Protein AF-A0A7V3BLA4-F1 (afdb_monomer_lite)

pLDDT: mean 88.4, std 12.6, range [33.03, 97.44]

Sequence (186 aa):
MGQILVASPGNLQEFQQNVRAIPEGHVEFYMHEDSLDLFIPEEQAALLTRYGLEFRVIRTIDGDRVKVFYDHIPTAVADLAHREAAIRSAVLARDGIAAFCLGYNCENEVEDDLAVNGYRYLPFVHLAPQGVRTYLFKVIFTRDEAAEVMGAHFAPALVDEWVRQLPVADLTGIFGVDDSIDNTDI

Radius of gyration: 17.61 Å; chains: 1; bounding box: 62×31×44 Å

Secondary structure (DSSP, 8-state):
--EEEEEEES-HHHHHHHHHT--SS----EE-TTT--EEEEHHHHHHHHHTT--EEEEEEEEGGGSEEE-TTSTTHHHHHGGGHHHHHHHHHTTT-SEEEEEEES-GGGGHHHHHHHGGGEEEEEEEETTEEEEEEEEEE-SHHHHHHHHHTTS-HHHHHHHHHT-S-SSTHHHH-----------

Foldseek 3Di:
DWKWFWKAAPDPVVLVVLVVVPPDDDQAWDAQPPPRTITHIPVNVVVCVVSVGDIGGPDIWDLLLEEEADVVPVCCCVQCVVCSSSVSRLLVSLQFRYKYWPFWPCCVVCVVVCVVPVSQKDWDWGQDPVGITTTIIGGHFFLVVQLVVCVVPDDNVVSVVVSVSNPDGGSCSTVPPPPDDPPDDD

Structure (mmCIF, N/CA/C/O backbone):
data_AF-A0A7V3BLA4-F1
#
_entry.id   AF-A0A7V3BLA4-F1
#
loop_
_atom_site.group_PDB
_atom_site.id
_atom_site.type_symbol
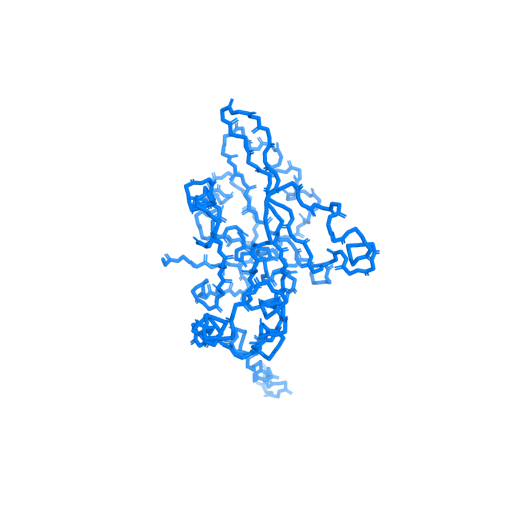_atom_site.label_atom_id
_atom_site.label_alt_id
_atom_site.label_comp_id
_atom_site.label_asym_id
_atom_site.label_entity_id
_atom_site.label_seq_id
_atom_site.pdbx_PDB_ins_code
_atom_site.Cartn_x
_atom_site.Cartn_y
_atom_site.Cartn_z
_atom_site.occupancy
_atom_site.B_iso_or_equiv
_atom_site.auth_seq_id
_atom_site.auth_comp_id
_atom_site.auth_asym_id
_atom_site.auth_atom_id
_atom_site.pdbx_PDB_model_num
ATOM 1 N N . MET A 1 1 ? 0.343 -14.671 5.256 1.00 53.69 1 MET A N 1
ATOM 2 C CA . MET A 1 1 ? -1.128 -14.729 5.170 1.00 53.69 1 MET A CA 1
ATOM 3 C C . MET A 1 1 ? -1.676 -13.800 6.229 1.00 53.69 1 MET A C 1
ATOM 5 O O . MET A 1 1 ? -1.469 -14.078 7.402 1.00 53.69 1 MET A O 1
ATOM 9 N N . GLY A 1 2 ? -2.273 -12.681 5.825 1.00 82.81 2 GLY A N 1
ATOM 10 C CA . GLY A 1 2 ? -2.859 -11.705 6.745 1.00 82.81 2 GLY A CA 1
ATOM 11 C C . GLY A 1 2 ? -4.140 -11.131 6.152 1.00 82.81 2 GLY A C 1
ATOM 12 O O . GLY A 1 2 ? -4.175 -10.815 4.960 1.00 82.81 2 GLY A O 1
ATOM 13 N N . GLN A 1 3 ? -5.194 -11.045 6.961 1.00 94.50 3 GLN A N 1
ATOM 14 C CA . GLN A 1 3 ? -6.457 -10.433 6.555 1.00 94.50 3 GLN A CA 1
ATOM 15 C C . GLN A 1 3 ? -6.368 -8.903 6.627 1.00 94.50 3 GLN A C 1
ATOM 17 O O . GLN A 1 3 ? -5.634 -8.345 7.447 1.00 94.50 3 GLN A O 1
ATOM 22 N N . ILE A 1 4 ? -7.141 -8.226 5.777 1.00 96.50 4 ILE A N 1
ATOM 23 C CA . ILE A 1 4 ? -7.349 -6.776 5.829 1.00 96.50 4 ILE A CA 1
ATOM 24 C C . ILE A 1 4 ? -8.834 -6.531 6.075 1.00 96.50 4 ILE A C 1
ATOM 26 O O . ILE A 1 4 ? -9.688 -6.992 5.318 1.00 96.50 4 ILE A O 1
ATOM 30 N N . LEU A 1 5 ? -9.149 -5.828 7.156 1.00 96.56 5 LEU A N 1
ATOM 31 C CA . LEU A 1 5 ? -10.509 -5.453 7.511 1.00 96.56 5 LEU A CA 1
ATOM 32 C C . LEU A 1 5 ? -10.861 -4.131 6.839 1.00 96.56 5 LEU A C 1
ATOM 34 O O . LEU A 1 5 ? -10.113 -3.164 6.957 1.00 96.56 5 LEU A O 1
ATOM 38 N N . VAL A 1 6 ? -12.020 -4.087 6.189 1.00 96.12 6 VAL A N 1
ATOM 39 C CA . VAL A 1 6 ? -12.676 -2.844 5.781 1.00 96.12 6 VAL A CA 1
ATOM 40 C C . VAL A 1 6 ? -13.626 -2.460 6.902 1.00 96.12 6 VAL A C 1
ATOM 42 O O . VAL A 1 6 ? -14.529 -3.232 7.239 1.00 96.12 6 VAL A O 1
ATOM 45 N N . ALA A 1 7 ? -13.415 -1.303 7.511 1.00 95.62 7 ALA A N 1
ATOM 46 C CA . ALA A 1 7 ? -14.150 -0.874 8.686 1.00 95.62 7 ALA A CA 1
ATOM 47 C C . ALA A 1 7 ? -14.553 0.595 8.609 1.00 95.62 7 ALA A C 1
ATOM 49 O O . ALA A 1 7 ? -13.821 1.421 8.086 1.00 95.62 7 ALA A O 1
ATOM 50 N N . SER A 1 8 ? -15.687 0.939 9.208 1.00 94.38 8 SER A N 1
ATOM 51 C CA . SER A 1 8 ? -16.144 2.324 9.315 1.00 94.38 8 SER A CA 1
ATOM 52 C C . SER A 1 8 ? -16.180 2.749 10.787 1.00 94.38 8 SER A C 1
ATOM 54 O O . SER A 1 8 ? -16.784 2.043 11.609 1.00 94.38 8 SER A O 1
ATOM 56 N N . PRO A 1 9 ? -15.515 3.857 11.165 1.00 92.38 9 PRO A N 1
ATOM 57 C CA . PRO A 1 9 ? -15.592 4.394 12.516 1.00 92.38 9 PRO A CA 1
ATOM 58 C C . PRO A 1 9 ? -16.929 5.116 12.720 1.00 92.38 9 PRO A C 1
ATOM 60 O O . PRO A 1 9 ? -17.426 5.788 11.819 1.00 92.38 9 PRO A O 1
ATOM 63 N N . GLY A 1 10 ? -17.496 5.040 13.928 1.00 86.38 10 GLY A N 1
ATOM 64 C CA . GLY A 1 10 ? -18.720 5.788 14.253 1.00 86.38 10 GLY A CA 1
ATOM 65 C C . GLY A 1 10 ? -18.521 7.309 14.195 1.00 86.38 10 GLY A C 1
ATOM 66 O O . GLY A 1 10 ? -19.400 8.038 13.741 1.00 86.38 10 GLY A O 1
ATOM 67 N N . ASN A 1 11 ? -17.342 7.782 14.614 1.00 90.38 11 ASN A N 1
ATOM 68 C CA . ASN A 1 11 ? -16.903 9.172 14.500 1.00 90.38 11 ASN A CA 1
ATOM 69 C C . ASN A 1 11 ? -15.423 9.219 14.093 1.00 90.38 11 ASN A C 1
ATOM 71 O O . ASN A 1 11 ? -14.542 8.866 14.877 1.00 90.38 11 ASN A O 1
ATOM 75 N N . LEU A 1 12 ? -15.143 9.679 12.871 1.00 89.06 12 LEU A N 1
ATOM 76 C CA . LEU A 1 12 ? -13.786 9.706 12.319 1.00 89.06 12 LEU A CA 1
ATOM 77 C C . LEU A 1 12 ? -12.839 10.636 13.093 1.00 89.06 12 LEU A C 1
ATOM 79 O O . LEU A 1 12 ? -11.678 10.290 13.307 1.00 89.06 12 LEU A O 1
ATOM 83 N N . GLN A 1 13 ? -13.314 11.809 13.520 1.00 90.12 13 GLN A N 1
ATOM 84 C CA . GLN A 1 13 ? -12.467 12.789 14.200 1.00 90.12 13 GLN A CA 1
ATOM 85 C C . GLN A 1 13 ? -12.034 12.279 15.577 1.00 90.12 13 GLN A C 1
ATOM 87 O O . GLN A 1 13 ? -10.858 12.372 15.932 1.00 90.12 13 GLN A O 1
ATOM 92 N N . GLU A 1 14 ? -12.975 11.718 16.332 1.00 91.44 14 GLU A N 1
ATOM 93 C CA . GLU A 1 14 ? -12.704 11.102 17.630 1.00 91.44 14 GLU A CA 1
ATOM 94 C C . GLU A 1 14 ? -11.793 9.880 17.480 1.00 91.44 14 GLU A C 1
ATOM 96 O O . GLU A 1 14 ? -10.792 9.761 18.186 1.00 91.44 14 GLU A O 1
ATOM 101 N N . PHE A 1 15 ? -12.066 9.023 16.493 1.00 91.94 15 PHE A N 1
ATOM 102 C CA . PHE A 1 15 ? -11.228 7.868 16.191 1.00 91.94 15 PHE A CA 1
ATOM 103 C C . PHE A 1 15 ? -9.772 8.280 15.925 1.00 91.94 15 PHE A C 1
ATOM 105 O O . PHE A 1 15 ? -8.857 7.755 16.553 1.00 91.94 15 PHE A O 1
ATOM 112 N N . GLN A 1 16 ? -9.539 9.282 15.070 1.00 89.75 16 GLN A N 1
ATOM 113 C CA . GLN A 1 16 ? -8.192 9.789 14.779 1.00 89.75 16 GLN A CA 1
ATOM 114 C C . GLN A 1 16 ? -7.494 10.389 16.008 1.00 89.75 16 GLN A C 1
ATOM 116 O O . GLN A 1 16 ? -6.280 10.233 16.160 1.00 89.75 16 GLN A O 1
ATOM 121 N N . GLN A 1 17 ? -8.230 11.080 16.882 1.00 90.06 17 GLN A N 1
ATOM 122 C CA . GLN A 1 17 ? -7.679 11.600 18.137 1.00 90.06 17 GLN A CA 1
ATOM 123 C C . GLN A 1 17 ? -7.258 10.462 19.070 1.00 90.06 17 GLN A C 1
ATOM 125 O O . GLN A 1 17 ? -6.152 10.497 19.610 1.00 90.06 17 GLN A O 1
ATOM 130 N N . ASN A 1 18 ? -8.091 9.429 19.191 1.00 90.75 18 ASN A N 1
ATOM 131 C CA . ASN A 1 18 ? -7.825 8.271 20.040 1.00 90.75 18 ASN A CA 1
ATOM 132 C C . ASN A 1 18 ? -6.658 7.426 19.513 1.00 90.75 18 ASN A C 1
ATOM 134 O O . ASN A 1 18 ? -5.822 6.999 20.305 1.00 90.75 18 ASN A O 1
ATOM 138 N N . VAL A 1 19 ? -6.522 7.263 18.190 1.00 90.69 19 VAL A N 1
ATOM 139 C CA . VAL A 1 19 ? -5.350 6.603 17.582 1.00 90.69 19 VAL A CA 1
ATOM 140 C C . VAL A 1 19 ? -4.056 7.322 17.964 1.00 90.69 19 VAL A C 1
ATOM 142 O O . VAL A 1 19 ? -3.089 6.682 18.364 1.00 90.69 19 VAL A O 1
ATOM 145 N N . ARG A 1 20 ? -4.032 8.660 17.891 1.00 87.38 20 ARG A N 1
ATOM 146 C CA . ARG A 1 20 ? -2.846 9.470 18.236 1.00 87.38 20 ARG A CA 1
ATOM 147 C C . ARG A 1 20 ? -2.470 9.404 19.718 1.00 87.38 20 ARG A C 1
ATOM 149 O O . ARG A 1 20 ? -1.349 9.765 20.063 1.00 87.38 20 ARG A O 1
ATOM 156 N N . ALA A 1 21 ? -3.395 8.988 20.581 1.00 87.69 21 ALA A N 1
ATOM 157 C CA . ALA A 1 21 ? -3.164 8.843 22.012 1.00 87.69 21 ALA A CA 1
ATOM 158 C C . ALA A 1 21 ? -2.558 7.480 22.395 1.00 87.69 21 ALA A C 1
ATOM 160 O O . ALA A 1 21 ? -2.189 7.296 23.555 1.00 87.69 21 ALA A O 1
ATOM 161 N N . ILE A 1 22 ? -2.444 6.534 21.454 1.00 88.06 22 ILE A N 1
ATOM 162 C CA . ILE A 1 22 ? -1.846 5.219 21.703 1.00 88.06 22 ILE A CA 1
ATOM 163 C C . ILE A 1 22 ? -0.331 5.399 21.942 1.00 88.06 22 ILE A C 1
ATOM 165 O O . ILE A 1 22 ? 0.376 5.864 21.048 1.00 88.06 22 ILE A O 1
ATOM 169 N N . PRO A 1 23 ? 0.187 5.060 23.142 1.00 75.75 23 PRO A N 1
ATOM 170 C CA . PRO A 1 23 ? 1.564 5.368 23.537 1.00 75.75 23 PRO A CA 1
ATOM 171 C C . PRO A 1 23 ? 2.605 4.382 22.988 1.00 75.75 23 PRO A C 1
ATOM 173 O O . PRO A 1 23 ? 3.793 4.698 22.981 1.00 75.75 23 PRO A O 1
ATOM 176 N N . GLU A 1 24 ? 2.183 3.191 22.551 1.00 65.94 24 GLU A N 1
ATOM 177 C CA . GLU A 1 24 ? 3.062 2.120 22.076 1.00 65.94 24 GLU A CA 1
ATOM 178 C C . GLU A 1 24 ? 2.528 1.507 20.777 1.00 65.94 24 GLU A C 1
ATOM 180 O O . GLU A 1 24 ? 1.353 1.157 20.677 1.00 65.94 24 GLU A O 1
ATOM 185 N N . GLY A 1 25 ? 3.426 1.318 19.808 1.00 61.34 25 GLY A N 1
ATOM 186 C CA . GLY A 1 25 ? 3.143 0.637 18.546 1.00 61.34 25 GLY A CA 1
ATOM 187 C C . GLY A 1 25 ? 3.080 1.573 17.339 1.00 61.34 25 GLY A C 1
ATOM 188 O O . GLY A 1 25 ? 2.649 2.721 17.422 1.00 61.34 25 GLY A O 1
ATOM 189 N N . HIS A 1 26 ? 3.523 1.062 16.192 1.00 73.88 26 HIS A N 1
ATOM 190 C CA . HIS A 1 26 ? 3.267 1.684 14.899 1.00 73.88 26 HIS A CA 1
ATOM 191 C C . HIS A 1 26 ? 1.874 1.254 14.443 1.00 73.88 26 HIS A C 1
ATOM 193 O O . HIS A 1 26 ? 1.688 0.119 14.002 1.00 73.88 26 HIS A O 1
ATOM 199 N N . VAL A 1 27 ? 0.898 2.150 14.603 1.00 84.38 27 VAL A N 1
ATOM 200 C CA . VAL A 1 27 ? -0.440 1.960 14.045 1.00 84.38 27 VAL A CA 1
ATOM 201 C C . VAL A 1 27 ? -0.412 2.363 12.578 1.00 84.38 27 VAL A C 1
ATOM 203 O O . VAL A 1 27 ? -0.246 3.540 12.261 1.00 84.38 27 VAL A O 1
ATOM 206 N N . GLU A 1 28 ? -0.580 1.390 11.688 1.00 89.38 28 GLU A N 1
ATOM 207 C CA . GLU A 1 28 ? -0.621 1.622 10.243 1.00 89.38 28 GLU A CA 1
ATOM 208 C C . GLU A 1 28 ? -1.897 1.023 9.644 1.00 89.38 28 GLU A C 1
ATOM 210 O O . GLU A 1 28 ? -2.056 -0.191 9.543 1.00 89.38 28 GLU A O 1
ATOM 215 N N . PHE A 1 29 ? -2.812 1.900 9.242 1.00 92.56 29 PHE A N 1
ATOM 216 C CA . PHE A 1 29 ? -3.991 1.594 8.438 1.00 92.56 29 PHE A CA 1
ATOM 217 C C . PHE A 1 29 ? -4.241 2.770 7.493 1.00 92.56 29 PHE A C 1
ATOM 219 O O . PHE A 1 29 ? -3.719 3.868 7.703 1.00 92.56 29 PHE A O 1
ATOM 226 N N . TYR A 1 30 ? -5.039 2.544 6.457 1.00 94.81 30 TYR A N 1
ATOM 227 C CA . TYR A 1 30 ? -5.274 3.539 5.414 1.00 94.81 30 TYR A CA 1
ATOM 228 C C . TYR A 1 30 ? -6.760 3.780 5.243 1.00 94.81 30 TYR A C 1
ATOM 230 O O . TYR A 1 30 ? -7.565 2.889 5.477 1.00 94.81 30 TYR A O 1
ATOM 238 N N . MET A 1 31 ? -7.124 5.000 4.880 1.00 94.69 31 MET A N 1
ATOM 239 C CA . MET A 1 31 ? -8.511 5.390 4.673 1.00 94.69 31 MET A CA 1
ATOM 240 C C . MET A 1 31 ? -8.734 5.604 3.185 1.00 94.69 31 MET A C 1
ATOM 242 O O . MET A 1 31 ? -7.912 6.254 2.540 1.00 94.69 31 MET A O 1
ATOM 246 N N . HIS A 1 32 ? -9.830 5.068 2.665 1.00 93.81 32 HIS A N 1
ATOM 247 C CA . HIS A 1 32 ? -10.262 5.356 1.308 1.00 93.81 32 HIS A CA 1
ATOM 248 C C . HIS A 1 32 ? -10.756 6.796 1.208 1.00 93.81 32 HIS A C 1
ATOM 250 O O . HIS A 1 32 ? -11.506 7.257 2.070 1.00 93.81 32 HIS A O 1
ATOM 256 N N . GLU A 1 33 ? -10.339 7.511 0.165 1.00 84.44 33 GLU A N 1
ATOM 257 C CA . GLU A 1 33 ? -10.606 8.949 0.040 1.00 84.44 33 GLU A CA 1
ATOM 258 C C . GLU A 1 33 ? -12.107 9.250 -0.101 1.00 84.44 33 GLU A C 1
ATOM 260 O O . GLU A 1 33 ? -12.600 10.168 0.552 1.00 84.44 33 GLU A O 1
ATOM 265 N N . ASP A 1 34 ? -12.844 8.435 -0.866 1.00 85.62 34 ASP A N 1
ATOM 266 C CA . ASP A 1 34 ? -14.277 8.663 -1.107 1.00 85.62 34 ASP A CA 1
ATOM 267 C C . ASP A 1 34 ? -15.203 8.132 -0.002 1.00 85.62 34 ASP A C 1
ATOM 269 O O . ASP A 1 34 ? -16.048 8.869 0.508 1.00 85.62 34 ASP A O 1
ATOM 273 N N . SER A 1 35 ? -15.087 6.851 0.372 1.00 87.88 35 SER A N 1
ATOM 274 C CA . SER A 1 35 ? -16.013 6.236 1.334 1.00 87.88 35 SER A CA 1
ATOM 275 C C . SER A 1 35 ? -15.671 6.526 2.795 1.00 87.88 35 SER A C 1
ATOM 277 O O . SER A 1 35 ? -16.516 6.333 3.669 1.00 87.88 35 SER A O 1
ATOM 279 N N . LEU A 1 36 ? -14.445 6.992 3.068 1.00 88.50 36 LEU A N 1
ATOM 280 C CA . LEU A 1 36 ? -13.869 7.118 4.411 1.00 88.50 36 LEU A CA 1
ATOM 281 C C . LEU A 1 36 ? -13.764 5.782 5.166 1.00 88.50 36 LEU A C 1
ATOM 283 O O . LEU A 1 36 ? -13.554 5.770 6.383 1.00 88.50 36 LEU A O 1
ATOM 287 N N . ASP A 1 37 ? -13.876 4.657 4.455 1.00 94.00 37 ASP A N 1
ATOM 288 C CA . ASP A 1 37 ? -13.653 3.341 5.034 1.00 94.00 37 ASP A CA 1
ATOM 289 C C . ASP A 1 37 ? -12.168 3.130 5.327 1.00 94.00 37 ASP A C 1
ATOM 291 O O . ASP A 1 37 ? -11.277 3.510 4.565 1.00 94.00 37 ASP A O 1
ATOM 295 N N . LEU A 1 38 ? -11.907 2.497 6.459 1.00 96.06 38 LEU A N 1
ATOM 296 C CA . LEU A 1 38 ? -10.589 2.147 6.949 1.00 96.06 38 LEU A CA 1
ATOM 297 C C . LEU A 1 38 ? -10.221 0.745 6.474 1.00 96.06 38 LEU A C 1
ATOM 299 O O . LEU A 1 38 ? -10.948 -0.212 6.718 1.00 96.06 38 LEU A O 1
ATOM 303 N N . PHE A 1 39 ? -9.047 0.625 5.877 1.00 96.88 39 PHE A N 1
ATOM 304 C CA . PHE A 1 39 ? -8.385 -0.614 5.505 1.00 96.88 39 PHE A CA 1
ATOM 305 C C . PHE A 1 39 ? -7.325 -0.914 6.557 1.00 96.88 39 PHE A C 1
ATOM 307 O O . PHE A 1 39 ? -6.270 -0.274 6.602 1.00 96.88 39 PHE A O 1
ATOM 314 N N . ILE A 1 40 ? -7.644 -1.853 7.446 1.00 96.00 40 ILE A N 1
ATOM 315 C CA . ILE A 1 40 ? -6.897 -2.127 8.672 1.00 96.00 40 ILE A CA 1
ATOM 316 C C . ILE A 1 40 ? -6.342 -3.556 8.613 1.00 96.00 40 ILE A C 1
ATOM 318 O O . ILE A 1 40 ? -7.132 -4.503 8.571 1.00 96.00 40 ILE A O 1
ATOM 322 N N . PRO A 1 41 ? -5.013 -3.761 8.654 1.00 95.75 41 PRO A N 1
ATOM 323 C CA . PRO A 1 41 ? -4.446 -5.093 8.848 1.00 95.75 41 PRO A CA 1
ATOM 324 C C . PRO A 1 41 ? -4.993 -5.756 10.119 1.00 95.75 41 PRO A C 1
ATOM 326 O O . PRO A 1 41 ? -5.156 -5.091 11.140 1.00 95.75 41 PRO A O 1
ATOM 329 N N . GLU A 1 42 ? -5.229 -7.067 10.099 1.00 94.00 42 GLU A N 1
ATOM 330 C CA . GLU A 1 42 ? -5.802 -7.811 11.235 1.00 94.00 42 GLU A CA 1
ATOM 331 C C . GLU A 1 42 ? -5.066 -7.565 12.567 1.00 94.00 42 GLU A C 1
ATOM 333 O O . GLU A 1 42 ? -5.691 -7.276 13.590 1.00 94.00 42 GLU A O 1
ATOM 338 N N . GLU A 1 43 ? -3.731 -7.588 12.549 1.00 91.19 43 GLU A N 1
ATOM 339 C CA . GLU A 1 43 ? -2.901 -7.325 13.734 1.00 91.19 43 GLU A CA 1
ATOM 340 C C . GLU A 1 43 ? -3.108 -5.904 14.288 1.00 91.19 43 GLU A C 1
ATOM 342 O O . GLU A 1 43 ? -3.137 -5.690 15.502 1.00 91.19 43 GLU A O 1
ATOM 347 N N . GLN A 1 44 ? -3.316 -4.933 13.396 1.00 93.12 44 GLN A N 1
ATOM 348 C CA . GLN A 1 44 ? -3.568 -3.536 13.745 1.00 93.12 44 GLN A CA 1
ATOM 349 C C . GLN A 1 44 ? -4.986 -3.358 14.292 1.00 93.12 44 GLN A C 1
ATOM 351 O O . GLN A 1 44 ? -5.186 -2.649 15.274 1.00 93.12 44 GLN A O 1
ATOM 356 N N . ALA A 1 45 ? -5.973 -4.062 13.737 1.00 93.00 45 ALA A N 1
ATOM 357 C CA . ALA A 1 45 ? -7.336 -4.058 14.259 1.00 93.00 45 ALA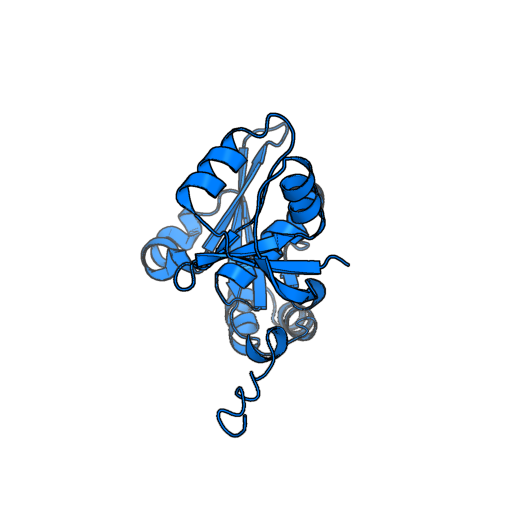 A CA 1
ATOM 358 C C . ALA A 1 45 ? -7.408 -4.619 15.689 1.00 93.00 45 ALA A C 1
ATOM 360 O O . ALA A 1 45 ? -8.098 -4.056 16.547 1.00 93.00 45 ALA A O 1
ATOM 361 N N . ALA A 1 46 ? -6.656 -5.687 15.973 1.00 90.88 46 ALA A N 1
ATOM 362 C CA . ALA A 1 46 ? -6.543 -6.247 17.318 1.00 90.88 46 ALA A CA 1
ATOM 363 C C . ALA A 1 46 ? -5.917 -5.244 18.304 1.00 90.88 46 ALA A C 1
ATOM 365 O O . ALA A 1 46 ? -6.404 -5.096 19.428 1.00 90.88 46 ALA A O 1
ATOM 366 N N . LEU A 1 47 ? -4.879 -4.515 17.874 1.00 91.25 47 LEU A N 1
ATOM 367 C CA . LEU A 1 47 ? -4.264 -3.448 18.663 1.00 91.25 47 LEU A CA 1
ATOM 368 C C . LEU A 1 47 ? -5.269 -2.327 18.968 1.00 91.25 47 LEU A C 1
ATOM 370 O O . LEU A 1 47 ? -5.457 -1.978 20.131 1.00 91.25 47 LEU A O 1
ATOM 374 N N . LEU A 1 48 ? -5.967 -1.813 17.954 1.00 92.25 48 LEU A N 1
ATOM 375 C CA . LEU A 1 48 ? -6.951 -0.734 18.108 1.00 92.25 48 LEU A CA 1
ATOM 376 C C . LEU A 1 48 ? -8.084 -1.129 19.064 1.00 92.25 48 LEU A C 1
ATOM 378 O O . LEU A 1 48 ? -8.428 -0.371 19.969 1.00 92.25 48 LEU A O 1
ATOM 382 N N . THR A 1 49 ? -8.591 -2.355 18.927 1.00 91.81 49 THR A N 1
ATOM 383 C CA . THR A 1 49 ? -9.627 -2.902 19.816 1.00 91.81 49 THR A CA 1
ATOM 384 C C . THR A 1 49 ? -9.127 -3.012 21.258 1.00 91.81 49 THR A C 1
ATOM 386 O O . THR A 1 49 ? -9.845 -2.670 22.195 1.00 91.81 49 THR A O 1
ATOM 389 N N . ARG A 1 50 ? -7.871 -3.436 21.465 1.00 90.94 50 ARG A N 1
ATOM 390 C CA . ARG A 1 50 ? -7.254 -3.520 22.801 1.00 90.94 50 ARG A CA 1
ATOM 391 C C . ARG A 1 50 ? -7.151 -2.154 23.487 1.00 90.94 50 ARG A C 1
ATOM 393 O O . ARG A 1 50 ? -7.243 -2.095 24.711 1.00 90.94 50 ARG A O 1
ATOM 400 N N . TYR A 1 51 ? -6.982 -1.081 22.717 1.00 90.38 51 TYR A N 1
ATOM 401 C CA . TYR A 1 51 ? -6.993 0.298 23.215 1.00 90.38 51 TYR A CA 1
ATOM 402 C C . TYR A 1 51 ? -8.401 0.910 23.303 1.00 90.38 51 TYR A C 1
ATOM 404 O O . TYR A 1 51 ? -8.532 2.085 23.635 1.00 90.38 51 TYR A O 1
ATOM 412 N N . GLY A 1 52 ? -9.454 0.120 23.067 1.00 90.00 52 GLY A N 1
ATOM 413 C CA . GLY A 1 52 ? -10.843 0.546 23.232 1.00 90.00 52 GLY A CA 1
ATOM 414 C C . GLY A 1 52 ? -11.370 1.418 22.095 1.00 90.00 52 GLY A C 1
ATOM 415 O O . GLY A 1 52 ? -12.350 2.129 22.294 1.00 90.00 52 GLY A O 1
ATOM 416 N N . LEU A 1 53 ? -10.733 1.398 20.919 1.00 92.50 53 LEU A N 1
ATOM 417 C CA . LEU A 1 53 ? -11.248 2.119 19.760 1.00 92.50 53 LEU A CA 1
ATOM 418 C C . LEU A 1 53 ? -12.399 1.338 19.125 1.00 92.50 53 LEU A C 1
ATOM 420 O O . LEU A 1 53 ? -12.267 0.154 18.815 1.00 92.50 53 LEU A O 1
ATOM 424 N N . GLU A 1 54 ? -13.509 2.031 18.890 1.00 90.81 54 GLU A N 1
ATOM 425 C CA . GLU A 1 54 ? -14.709 1.458 18.290 1.00 90.81 54 GLU A CA 1
ATOM 426 C C . GLU A 1 54 ? -14.746 1.697 16.776 1.00 90.81 54 GLU A C 1
ATOM 428 O O . GLU A 1 54 ? -14.644 2.826 16.290 1.00 90.81 54 GLU A O 1
ATOM 433 N N . PHE A 1 55 ? -14.932 0.618 16.021 1.00 93.69 55 PHE A N 1
ATOM 434 C CA . PHE A 1 55 ? -15.158 0.640 14.580 1.00 93.69 55 PHE A CA 1
ATOM 435 C C . PHE A 1 55 ? -16.003 -0.567 14.177 1.00 93.69 55 PHE A C 1
ATOM 437 O O . PHE A 1 55 ? -15.917 -1.641 14.775 1.00 93.69 55 PHE A O 1
ATOM 444 N N . ARG A 1 56 ? -16.834 -0.403 13.148 1.00 94.50 56 ARG A N 1
ATOM 445 C CA . ARG A 1 56 ? -17.656 -1.486 12.607 1.00 94.50 56 ARG A CA 1
ATOM 446 C C . ARG A 1 56 ? -16.941 -2.117 11.424 1.00 94.50 56 ARG A C 1
ATOM 448 O O . ARG A 1 56 ? -16.755 -1.448 10.412 1.00 94.50 56 ARG A O 1
ATOM 455 N N . VAL A 1 57 ? -16.611 -3.402 11.518 1.00 95.38 57 VAL A N 1
ATOM 456 C CA . VAL A 1 57 ? -16.112 -4.174 10.371 1.00 95.38 57 VAL A CA 1
ATOM 457 C C . VAL A 1 57 ? -17.255 -4.383 9.377 1.00 95.38 57 VAL A C 1
ATOM 459 O O . VAL A 1 57 ? -18.305 -4.915 9.729 1.00 95.38 57 VAL A O 1
ATOM 462 N N . ILE A 1 58 ? -17.052 -3.927 8.146 1.00 93.94 58 ILE A N 1
ATOM 463 C CA . ILE A 1 58 ? -17.982 -4.055 7.019 1.00 93.94 58 ILE A CA 1
ATOM 464 C C . ILE A 1 58 ? -17.658 -5.318 6.226 1.00 93.94 58 ILE A C 1
ATOM 466 O O . ILE A 1 58 ? -18.555 -6.040 5.794 1.00 93.94 58 ILE A O 1
ATOM 470 N N . ARG A 1 59 ? -16.364 -5.582 6.023 1.00 93.62 59 ARG A N 1
ATOM 471 C CA . ARG A 1 59 ? -15.877 -6.681 5.190 1.00 93.62 59 ARG A CA 1
ATOM 472 C C . ARG A 1 59 ? -14.490 -7.123 5.639 1.00 93.62 59 ARG A C 1
ATOM 474 O O . ARG A 1 59 ? -13.719 -6.329 6.170 1.00 93.62 59 ARG A O 1
ATOM 481 N N . THR A 1 60 ? -14.163 -8.375 5.351 1.00 94.94 60 THR A N 1
ATOM 482 C CA . THR A 1 60 ? -12.814 -8.925 5.488 1.00 94.94 60 THR A CA 1
ATOM 483 C C . THR A 1 60 ? -12.300 -9.319 4.112 1.00 94.94 60 THR A C 1
ATOM 485 O O . THR A 1 60 ? -12.976 -10.040 3.380 1.00 94.94 60 THR A O 1
ATOM 488 N N . ILE A 1 61 ? -11.109 -8.845 3.761 1.00 94.12 61 ILE A N 1
ATOM 489 C CA . ILE A 1 61 ? -10.431 -9.125 2.496 1.00 94.12 61 ILE A CA 1
ATOM 490 C C . ILE A 1 61 ? -9.226 -10.018 2.781 1.00 94.12 61 ILE A C 1
ATOM 492 O O . ILE A 1 61 ? -8.465 -9.786 3.723 1.00 94.12 61 ILE A O 1
ATOM 496 N N . ASP A 1 62 ? -9.040 -11.038 1.947 1.00 93.19 62 ASP A N 1
ATOM 49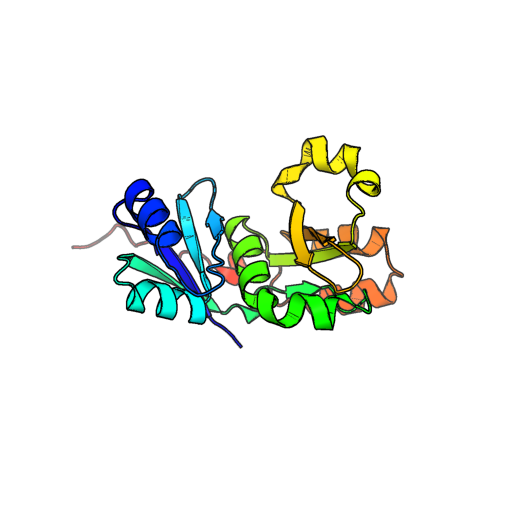7 C CA . ASP A 1 62 ? -7.793 -11.795 1.922 1.00 93.19 62 ASP A CA 1
ATOM 498 C C . ASP A 1 62 ? -6.683 -10.915 1.335 1.00 93.19 62 ASP A C 1
ATOM 500 O O . ASP A 1 62 ? -6.679 -10.614 0.138 1.00 93.19 62 ASP A O 1
ATOM 504 N N . GLY A 1 63 ? -5.740 -10.494 2.181 1.00 90.06 63 GLY A N 1
ATOM 505 C CA . GLY A 1 63 ? -4.643 -9.626 1.777 1.00 90.06 63 GLY A CA 1
ATOM 506 C C . GLY A 1 63 ? -3.731 -10.256 0.725 1.00 90.06 63 GLY A C 1
ATOM 507 O O . GLY A 1 63 ? -3.019 -9.519 0.049 1.00 90.06 63 GLY A O 1
ATOM 508 N N . ASP A 1 64 ? -3.723 -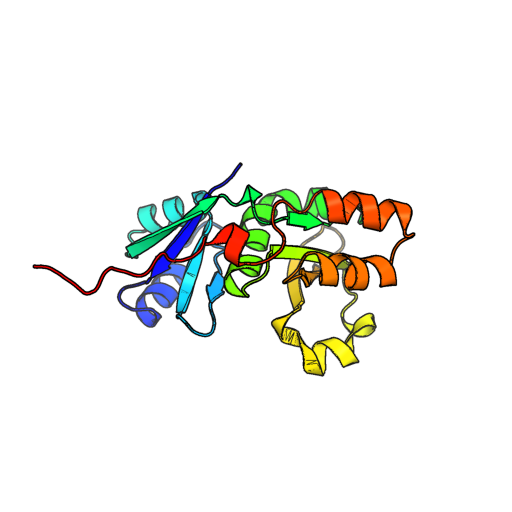11.582 0.546 1.00 91.94 64 ASP A N 1
ATOM 509 C CA . ASP A 1 64 ? -2.927 -12.245 -0.498 1.00 91.94 64 ASP A CA 1
ATOM 510 C C . ASP A 1 64 ? -3.499 -12.032 -1.915 1.00 91.94 64 ASP A C 1
ATOM 512 O O . ASP A 1 64 ? -2.816 -12.324 -2.902 1.00 91.94 64 ASP A O 1
ATOM 516 N N . ARG A 1 65 ? -4.703 -11.443 -2.031 1.00 92.75 65 ARG A N 1
ATOM 517 C CA . ARG A 1 65 ? -5.254 -10.921 -3.295 1.00 92.75 65 ARG A CA 1
ATOM 518 C C . ARG A 1 65 ? -4.582 -9.631 -3.773 1.00 92.75 65 ARG A C 1
ATOM 520 O O . ARG A 1 65 ? -4.813 -9.227 -4.908 1.00 92.75 65 ARG A O 1
ATOM 527 N N . VAL A 1 66 ? -3.744 -9.012 -2.943 1.00 95.62 66 VAL A N 1
ATOM 528 C CA . VAL A 1 66 ? -2.967 -7.818 -3.290 1.00 95.62 66 VAL A CA 1
ATOM 529 C C . VAL A 1 66 ? -1.491 -8.178 -3.321 1.00 95.62 66 VAL A C 1
ATOM 531 O O . VAL A 1 66 ? -0.958 -8.725 -2.353 1.00 95.62 66 VAL A O 1
ATOM 534 N N . LYS A 1 67 ? -0.809 -7.870 -4.426 1.00 95.75 67 LYS A N 1
ATOM 535 C CA . LYS A 1 67 ? 0.632 -8.139 -4.559 1.00 95.75 67 LYS A CA 1
ATOM 536 C C . LYS A 1 67 ? 1.472 -6.900 -4.323 1.00 95.75 67 LYS A C 1
ATOM 538 O O . LYS A 1 67 ? 1.125 -5.808 -4.751 1.00 95.75 67 LYS A O 1
ATOM 543 N N . VAL A 1 68 ? 2.613 -7.085 -3.671 1.00 96.44 68 VAL A N 1
ATOM 544 C CA . VAL A 1 68 ? 3.608 -6.031 -3.490 1.00 96.44 68 VAL A CA 1
ATOM 545 C C . VAL A 1 68 ? 4.919 -6.524 -4.081 1.00 96.44 68 VAL A C 1
ATOM 547 O O . VAL A 1 68 ? 5.430 -7.563 -3.681 1.00 96.44 68 VAL A O 1
ATOM 550 N N . PHE A 1 69 ? 5.451 -5.789 -5.050 1.00 95.62 69 PHE A N 1
ATOM 551 C CA . PHE A 1 69 ? 6.693 -6.116 -5.736 1.00 95.62 69 PHE A CA 1
ATOM 552 C C . PHE A 1 69 ? 7.791 -5.163 -5.276 1.00 95.62 69 PHE A C 1
ATOM 554 O O . PHE A 1 69 ? 7.858 -4.021 -5.727 1.00 95.62 69 PHE A O 1
ATOM 561 N N . TYR A 1 70 ? 8.670 -5.628 -4.393 1.00 95.12 70 TYR A N 1
ATOM 562 C CA . TYR A 1 70 ? 9.869 -4.885 -3.982 1.00 95.12 70 TYR A CA 1
ATOM 563 C C . TYR A 1 70 ? 11.141 -5.739 -3.961 1.00 95.12 70 TYR A C 1
ATOM 565 O O . TYR A 1 70 ? 12.222 -5.197 -3.758 1.00 95.12 70 TYR A O 1
ATOM 573 N N . ASP A 1 71 ? 11.044 -7.053 -4.196 1.00 91.00 71 ASP A N 1
ATOM 574 C CA . ASP A 1 71 ? 12.170 -7.996 -4.069 1.00 91.00 71 ASP A CA 1
ATOM 575 C C . ASP A 1 71 ? 13.326 -7.711 -5.039 1.00 91.00 71 ASP A C 1
ATOM 577 O O . ASP A 1 71 ? 14.464 -8.114 -4.805 1.00 91.00 71 ASP A O 1
ATOM 581 N N . HIS A 1 72 ? 13.053 -6.979 -6.121 1.00 89.62 72 HIS A N 1
ATOM 582 C CA . HIS A 1 72 ? 14.075 -6.522 -7.060 1.00 89.62 72 HIS A CA 1
ATOM 583 C C . HIS A 1 72 ? 14.976 -5.415 -6.479 1.00 89.62 72 HIS A C 1
ATOM 585 O O . HIS A 1 72 ? 16.030 -5.133 -7.047 1.00 89.62 72 HIS A O 1
ATOM 591 N N . ILE A 1 73 ? 14.593 -4.805 -5.351 1.00 90.88 73 ILE A N 1
ATOM 592 C CA . ILE A 1 73 ? 15.411 -3.861 -4.587 1.00 90.88 73 ILE A CA 1
ATOM 593 C C . ILE A 1 73 ? 16.041 -4.628 -3.416 1.00 90.88 73 ILE A C 1
ATOM 595 O O . ILE A 1 73 ? 15.343 -4.950 -2.451 1.00 90.88 73 ILE A O 1
ATOM 599 N N . PRO A 1 74 ? 17.366 -4.880 -3.424 1.00 87.81 74 PRO A N 1
ATOM 600 C CA . PRO A 1 74 ? 18.002 -5.794 -2.472 1.00 87.81 74 PRO A CA 1
ATOM 601 C C . PRO A 1 74 ? 17.767 -5.478 -0.988 1.00 87.81 74 PRO A C 1
ATOM 603 O O . PRO A 1 74 ? 17.731 -6.386 -0.163 1.00 87.81 74 PRO A O 1
ATOM 606 N N . THR A 1 75 ? 17.624 -4.200 -0.626 1.00 88.88 75 THR A N 1
ATOM 607 C CA . THR A 1 75 ? 17.404 -3.787 0.769 1.00 88.88 75 THR A CA 1
ATOM 608 C C . THR A 1 75 ? 15.935 -3.733 1.169 1.00 88.88 75 THR A C 1
ATOM 610 O O . THR A 1 75 ? 15.643 -3.782 2.360 1.00 88.88 75 THR A O 1
ATOM 613 N N . ALA A 1 76 ? 15.008 -3.648 0.211 1.00 91.12 76 ALA A N 1
ATOM 614 C CA . ALA A 1 76 ? 13.597 -3.415 0.505 1.00 91.12 76 ALA A CA 1
ATOM 615 C C . ALA A 1 76 ? 12.963 -4.582 1.268 1.00 91.12 76 ALA A C 1
ATOM 617 O O . ALA A 1 76 ? 12.165 -4.350 2.168 1.00 91.12 76 ALA A O 1
ATOM 618 N N . VAL A 1 77 ? 13.373 -5.821 0.979 1.00 90.81 77 VAL A N 1
ATOM 619 C CA . VAL A 1 77 ? 12.858 -7.015 1.668 1.00 90.81 77 VAL A CA 1
ATOM 620 C C . VAL A 1 77 ? 13.078 -6.923 3.177 1.00 90.81 77 VAL A C 1
ATOM 622 O O . VAL A 1 77 ? 12.147 -7.109 3.953 1.00 90.81 77 VAL A O 1
ATOM 625 N N . ALA A 1 78 ? 14.297 -6.591 3.609 1.00 89.50 78 ALA A N 1
ATOM 626 C CA . ALA A 1 78 ? 14.610 -6.459 5.030 1.00 89.50 78 ALA A CA 1
ATOM 627 C C . ALA A 1 78 ? 13.956 -5.213 5.649 1.00 89.50 78 ALA A C 1
ATOM 629 O O . ALA A 1 78 ? 13.417 -5.279 6.754 1.00 89.50 78 ALA A O 1
ATOM 630 N N . ASP A 1 79 ? 13.978 -4.093 4.923 1.00 91.88 79 ASP A N 1
ATOM 631 C CA . ASP A 1 79 ? 13.501 -2.805 5.426 1.00 91.88 79 ASP A CA 1
ATOM 632 C C . ASP A 1 79 ? 11.963 -2.749 5.536 1.00 91.88 79 ASP A C 1
ATOM 634 O O . ASP A 1 79 ? 11.443 -2.026 6.388 1.00 91.88 79 ASP A O 1
ATOM 638 N N . LEU A 1 80 ? 11.226 -3.496 4.701 1.00 92.00 80 LEU A N 1
ATOM 639 C CA . LEU A 1 80 ? 9.771 -3.362 4.535 1.00 92.00 80 LEU A CA 1
ATOM 640 C C . LEU A 1 80 ? 8.950 -4.614 4.862 1.00 92.00 80 LEU A C 1
ATOM 642 O O . LEU A 1 80 ? 7.729 -4.494 4.918 1.00 92.00 80 LEU A O 1
ATOM 646 N N . ALA A 1 81 ? 9.554 -5.778 5.136 1.00 90.00 81 ALA A N 1
ATOM 647 C CA . ALA A 1 81 ? 8.799 -7.008 5.432 1.00 90.00 81 ALA A CA 1
ATOM 648 C C . ALA A 1 81 ? 7.740 -6.826 6.539 1.00 90.00 81 ALA A C 1
ATOM 650 O O . ALA A 1 81 ? 6.625 -7.326 6.435 1.00 90.00 81 ALA A O 1
ATOM 651 N N . HIS A 1 82 ? 8.056 -6.052 7.580 1.00 88.81 82 HIS A N 1
ATOM 652 C CA . HIS A 1 82 ? 7.128 -5.762 8.680 1.00 88.81 82 HIS A CA 1
ATOM 653 C C . HIS A 1 82 ? 5.961 -4.834 8.292 1.00 88.81 82 HIS A C 1
ATOM 655 O O . HIS A 1 82 ? 5.003 -4.708 9.049 1.00 88.81 82 HIS A O 1
ATOM 661 N N . ARG A 1 83 ? 6.035 -4.172 7.132 1.00 91.00 83 ARG A N 1
ATOM 662 C CA . ARG A 1 83 ? 5.036 -3.214 6.632 1.00 91.00 83 ARG A CA 1
ATOM 663 C C . ARG A 1 83 ? 4.227 -3.756 5.466 1.00 91.00 83 ARG A C 1
ATOM 665 O O . ARG A 1 83 ? 3.339 -3.062 4.987 1.00 91.00 83 ARG A O 1
ATOM 672 N N . GLU A 1 84 ? 4.486 -4.975 5.000 1.00 94.00 84 GLU A N 1
ATOM 673 C CA . GLU A 1 84 ? 3.842 -5.504 3.794 1.00 94.00 84 GLU A CA 1
ATOM 674 C C . GLU A 1 84 ? 2.305 -5.486 3.892 1.00 94.00 84 GLU A C 1
ATOM 676 O O . GLU A 1 84 ? 1.626 -5.061 2.959 1.00 94.00 84 GLU A O 1
ATOM 681 N N . ALA A 1 85 ? 1.742 -5.846 5.051 1.00 94.25 85 ALA A N 1
ATOM 682 C CA . ALA A 1 85 ? 0.298 -5.782 5.286 1.00 94.25 85 ALA A CA 1
ATOM 683 C C . ALA A 1 85 ? -0.255 -4.342 5.265 1.00 94.25 85 ALA A C 1
ATOM 685 O O . ALA A 1 85 ? -1.355 -4.101 4.759 1.00 94.25 85 ALA A O 1
ATOM 686 N N . ALA A 1 86 ? 0.520 -3.375 5.764 1.00 94.06 86 ALA A N 1
ATOM 687 C CA . ALA A 1 86 ? 0.181 -1.958 5.698 1.00 94.06 86 ALA A CA 1
ATOM 688 C C . ALA A 1 86 ? 0.242 -1.440 4.251 1.00 94.06 86 ALA A C 1
ATOM 690 O O . ALA A 1 86 ? -0.688 -0.769 3.811 1.00 94.06 86 ALA A O 1
ATOM 691 N N . ILE A 1 87 ? 1.259 -1.830 3.472 1.00 96.00 87 ILE A N 1
ATOM 692 C CA . ILE A 1 87 ? 1.361 -1.503 2.040 1.00 96.00 87 ILE A CA 1
ATOM 693 C C . ILE A 1 87 ? 0.143 -2.036 1.285 1.00 96.00 87 ILE A C 1
ATOM 695 O O . ILE A 1 87 ? -0.491 -1.292 0.542 1.00 96.00 87 ILE A O 1
ATOM 699 N N . ARG A 1 88 ? -0.243 -3.295 1.514 1.00 96.75 88 ARG A N 1
ATOM 700 C CA . ARG A 1 88 ? -1.445 -3.883 0.901 1.00 96.75 88 ARG A CA 1
ATOM 701 C C . ARG A 1 88 ? -2.719 -3.133 1.296 1.00 96.75 88 ARG A C 1
ATOM 703 O O . ARG A 1 88 ? -3.577 -2.910 0.450 1.00 96.75 88 ARG A O 1
ATOM 710 N N . SER A 1 89 ? -2.822 -2.693 2.549 1.00 96.38 89 SER A N 1
ATOM 711 C CA . SER A 1 89 ? -3.951 -1.872 3.010 1.00 96.38 89 SER A CA 1
ATOM 712 C C . SER A 1 89 ? -3.991 -0.511 2.311 1.00 96.38 89 SER A C 1
ATOM 714 O O . SER A 1 89 ? -5.060 -0.062 1.912 1.00 96.38 89 SER A O 1
ATOM 716 N N . ALA A 1 90 ? -2.832 0.115 2.094 1.00 96.56 90 ALA A N 1
ATOM 717 C CA . ALA A 1 90 ? -2.712 1.373 1.360 1.00 96.56 90 ALA A CA 1
ATOM 718 C C . ALA A 1 90 ? -3.088 1.241 -0.120 1.00 96.56 90 ALA A C 1
ATOM 720 O O . ALA A 1 90 ? -3.685 2.149 -0.690 1.00 96.56 90 ALA A O 1
ATOM 721 N N . VAL A 1 91 ? -2.738 0.107 -0.733 1.00 97.06 91 VAL A N 1
ATOM 722 C CA . VAL A 1 91 ? -3.124 -0.229 -2.107 1.00 97.06 91 VAL A CA 1
ATOM 723 C C . VAL A 1 91 ? -4.641 -0.371 -2.217 1.00 97.06 91 VAL A C 1
ATOM 725 O O . VAL A 1 91 ? -5.234 0.237 -3.100 1.00 97.06 91 VAL A O 1
ATOM 728 N N . LEU A 1 92 ? -5.275 -1.102 -1.296 1.00 95.81 92 LEU A N 1
ATOM 729 C CA . LEU A 1 92 ? -6.732 -1.278 -1.290 1.00 95.81 92 LEU A CA 1
ATOM 730 C C . LEU A 1 92 ? -7.494 0.017 -1.013 1.00 95.81 92 LEU A C 1
ATOM 732 O O . LEU A 1 92 ? -8.510 0.264 -1.647 1.00 95.81 92 LEU A O 1
ATOM 736 N N . ALA A 1 93 ? -6.987 0.867 -0.117 1.00 95.44 93 ALA A N 1
ATOM 737 C CA . ALA A 1 93 ? -7.566 2.185 0.143 1.00 95.44 93 ALA A CA 1
ATOM 738 C C . ALA A 1 93 ? -7.524 3.122 -1.081 1.00 95.44 93 ALA A C 1
ATOM 740 O O . ALA A 1 93 ? -8.105 4.201 -1.047 1.00 95.44 93 ALA A O 1
ATOM 741 N N . ARG A 1 94 ? -6.815 2.726 -2.142 1.00 95.25 94 ARG A N 1
ATOM 742 C CA . ARG A 1 94 ? -6.718 3.431 -3.420 1.00 95.25 94 ARG A CA 1
ATOM 743 C C . ARG A 1 94 ? -7.226 2.586 -4.578 1.00 95.25 94 ARG A C 1
ATOM 745 O O . ARG A 1 94 ? -6.775 2.798 -5.695 1.00 95.25 94 ARG A O 1
ATOM 752 N N . ASP A 1 95 ? -8.072 1.591 -4.324 1.00 94.69 95 ASP A N 1
ATOM 753 C CA . ASP A 1 95 ? -8.655 0.744 -5.371 1.00 94.69 95 ASP A CA 1
ATOM 754 C C . ASP A 1 95 ? -7.630 -0.013 -6.238 1.00 94.69 95 ASP A C 1
ATOM 756 O O . ASP A 1 95 ? -7.912 -0.444 -7.359 1.00 94.69 95 ASP A O 1
ATOM 760 N N . GLY A 1 96 ? -6.416 -0.200 -5.721 1.00 95.62 96 GLY A N 1
ATOM 761 C CA . GLY A 1 96 ? -5.361 -0.933 -6.398 1.00 95.62 96 GLY A CA 1
ATOM 762 C C . GLY A 1 96 ? -5.432 -2.439 -6.153 1.00 95.62 96 GLY A C 1
ATOM 763 O O . GLY A 1 96 ? -5.967 -2.925 -5.155 1.00 95.62 96 GLY A O 1
ATOM 764 N N . ILE A 1 97 ? -4.800 -3.191 -7.051 1.00 96.44 97 ILE A N 1
ATOM 765 C CA . ILE A 1 97 ? -4.616 -4.645 -6.946 1.00 96.44 97 ILE A CA 1
ATOM 766 C C . ILE A 1 97 ? -3.174 -5.039 -6.632 1.00 96.44 97 ILE A C 1
ATOM 768 O O . ILE A 1 97 ? -2.896 -6.172 -6.229 1.00 96.44 97 ILE A O 1
ATOM 772 N N . ALA A 1 98 ? -2.236 -4.117 -6.835 1.00 97.44 98 ALA A N 1
ATOM 773 C CA . ALA A 1 98 ? -0.841 -4.320 -6.507 1.00 97.44 98 ALA A CA 1
ATOM 774 C C . ALA A 1 98 ? -0.097 -3.000 -6.277 1.00 97.44 98 ALA A C 1
ATOM 776 O O . ALA A 1 98 ? -0.570 -1.920 -6.626 1.00 97.44 98 ALA A O 1
ATOM 777 N N . ALA A 1 99 ? 1.100 -3.107 -5.709 1.00 97.25 99 ALA A N 1
ATOM 778 C CA . ALA A 1 99 ? 2.081 -2.034 -5.641 1.0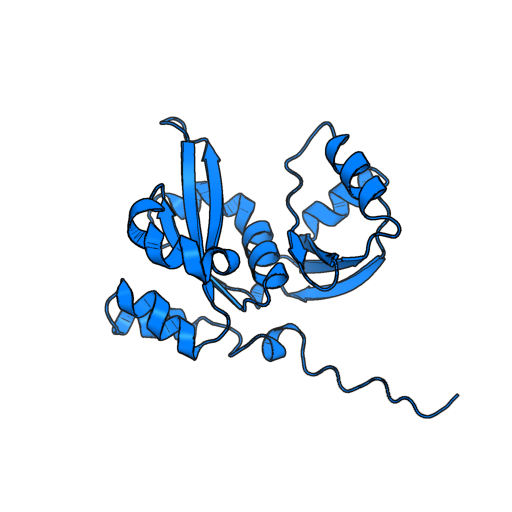0 97.25 99 ALA A CA 1
ATOM 779 C C . ALA A 1 99 ? 3.423 -2.508 -6.197 1.00 97.25 99 ALA A C 1
ATOM 781 O O . ALA A 1 99 ? 3.891 -3.597 -5.870 1.00 97.25 99 ALA A O 1
ATOM 782 N N . PHE A 1 100 ? 4.064 -1.664 -6.995 1.00 96.31 100 PHE A N 1
ATOM 783 C CA . PHE A 1 100 ? 5.399 -1.885 -7.533 1.00 96.31 100 PHE A CA 1
ATOM 784 C C . PHE A 1 100 ? 6.370 -0.851 -6.958 1.00 96.31 100 PHE A C 1
ATOM 786 O O . PHE A 1 100 ? 6.151 0.348 -7.108 1.00 96.31 100 PHE A O 1
ATOM 793 N N . CYS A 1 101 ? 7.418 -1.291 -6.266 1.00 95.56 101 CYS A N 1
ATOM 794 C CA . CYS A 1 101 ? 8.425 -0.390 -5.710 1.00 95.56 101 CYS A CA 1
ATOM 795 C C . CYS A 1 101 ? 9.317 0.138 -6.832 1.00 95.56 101 CYS A C 1
ATOM 797 O O . CYS A 1 101 ? 9.927 -0.647 -7.539 1.00 95.56 101 CYS A O 1
ATOM 799 N N . LEU A 1 102 ? 9.408 1.452 -6.996 1.00 93.44 102 LEU A N 1
ATOM 800 C CA . LEU A 1 102 ? 10.269 2.068 -8.008 1.00 93.44 102 LEU A CA 1
ATOM 801 C C . LEU A 1 102 ? 11.718 2.192 -7.529 1.00 93.44 102 LEU A C 1
ATOM 803 O O . LEU A 1 102 ? 12.649 2.166 -8.327 1.00 93.44 102 LEU A O 1
ATOM 807 N N . GLY A 1 103 ? 11.909 2.335 -6.219 1.00 91.06 103 GLY A N 1
ATOM 808 C CA . GLY A 1 103 ? 13.202 2.645 -5.629 1.00 91.06 103 GLY A CA 1
ATOM 809 C C . GLY A 1 103 ? 13.058 3.282 -4.254 1.00 91.06 103 GLY A C 1
ATOM 810 O O . GLY A 1 103 ? 11.953 3.406 -3.718 1.00 91.06 103 GLY A O 1
ATOM 811 N N . TYR A 1 104 ? 14.185 3.720 -3.696 1.00 89.69 104 TYR A N 1
ATOM 812 C CA . TYR A 1 104 ? 14.214 4.590 -2.523 1.00 89.69 104 TYR A CA 1
ATOM 813 C C . TYR A 1 104 ? 14.810 5.954 -2.888 1.00 89.69 104 TYR A C 1
ATOM 815 O O . TYR A 1 104 ? 15.801 6.013 -3.610 1.00 89.69 104 TYR A O 1
ATOM 823 N N . ASN A 1 105 ? 14.231 7.035 -2.361 1.00 88.69 105 ASN A N 1
ATOM 824 C CA . ASN A 1 105 ? 14.636 8.425 -2.610 1.00 88.69 105 ASN A CA 1
ATOM 825 C C . ASN A 1 105 ? 14.664 8.794 -4.113 1.00 88.69 105 ASN A C 1
ATOM 827 O O . ASN A 1 105 ? 15.578 9.483 -4.570 1.00 88.69 105 ASN A O 1
ATOM 831 N N . CYS A 1 106 ? 13.698 8.279 -4.881 1.00 86.62 106 CYS A N 1
ATOM 832 C CA . CYS A 1 106 ? 13.601 8.425 -6.340 1.00 86.62 106 CYS A CA 1
ATOM 833 C C . CYS A 1 106 ? 12.496 9.403 -6.779 1.00 86.62 106 CYS A C 1
ATOM 835 O O . CYS A 1 106 ? 12.141 9.446 -7.951 1.00 86.62 106 CYS A O 1
ATOM 837 N N . GLU A 1 107 ? 11.944 10.209 -5.869 1.00 85.69 107 GLU A N 1
ATOM 838 C CA . GLU A 1 107 ? 10.832 11.124 -6.156 1.00 85.69 107 GLU A CA 1
ATOM 839 C C . GLU A 1 107 ? 11.163 12.099 -7.298 1.00 85.69 107 GLU A C 1
ATOM 841 O O . GLU A 1 107 ? 10.311 12.382 -8.133 1.00 85.69 107 GLU A O 1
ATOM 846 N N . ASN A 1 108 ? 12.422 12.537 -7.393 1.00 85.38 108 ASN A N 1
ATOM 847 C CA . ASN A 1 108 ? 12.894 13.418 -8.466 1.00 85.38 108 ASN A CA 1
ATOM 848 C C . ASN A 1 108 ? 12.884 12.746 -9.852 1.00 85.38 108 ASN A C 1
ATOM 850 O O . ASN A 1 108 ? 12.828 13.429 -10.867 1.00 85.38 108 ASN A O 1
ATOM 854 N N . GLU A 1 109 ? 12.967 11.415 -9.918 1.00 87.12 109 GLU A N 1
ATOM 855 C CA . GLU A 1 109 ? 12.983 10.665 -11.184 1.00 87.12 109 GLU A CA 1
ATOM 856 C C . GLU A 1 109 ? 11.585 10.567 -11.808 1.00 87.12 109 GLU A C 1
ATOM 858 O O . GLU A 1 109 ? 11.448 10.285 -12.997 1.00 87.12 109 GLU A O 1
ATOM 863 N N . VAL A 1 110 ? 10.547 10.815 -11.007 1.00 87.81 110 VAL A N 1
ATOM 864 C CA . VAL A 1 110 ? 9.137 10.735 -11.402 1.00 87.81 110 VAL A CA 1
ATOM 865 C C . VAL A 1 110 ? 8.363 12.003 -11.030 1.00 87.81 110 VAL A C 1
ATOM 867 O O . VAL A 1 110 ? 7.143 11.956 -10.919 1.00 87.81 110 VAL A O 1
ATOM 870 N N . GLU A 1 111 ? 9.052 13.133 -10.842 1.00 90.94 111 GLU A N 1
ATOM 871 C CA . GLU A 1 111 ? 8.473 14.392 -10.345 1.00 90.94 111 GLU A CA 1
ATOM 872 C C . GLU A 1 111 ? 7.271 14.857 -11.183 1.00 90.94 111 GLU A C 1
ATOM 874 O O . GLU A 1 111 ? 6.207 15.148 -10.632 1.00 90.94 111 GLU A O 1
ATOM 879 N N . ASP A 1 112 ? 7.405 14.848 -12.512 1.00 91.31 112 ASP A N 1
ATOM 880 C CA . ASP A 1 112 ? 6.334 15.259 -13.426 1.00 91.31 112 ASP A CA 1
ATOM 881 C C . ASP A 1 112 ? 5.095 14.352 -13.311 1.00 91.31 112 ASP A C 1
ATOM 883 O O . ASP A 1 112 ? 3.962 14.841 -13.283 1.00 91.31 112 ASP A O 1
ATOM 887 N N . ASP A 1 113 ? 5.289 13.030 -13.205 1.00 90.25 113 ASP A N 1
ATOM 888 C CA . ASP A 1 113 ? 4.173 12.087 -13.052 1.00 90.25 113 ASP A CA 1
ATOM 889 C C . ASP A 1 113 ? 3.570 12.171 -11.644 1.00 90.25 113 ASP A C 1
ATOM 891 O O . ASP A 1 113 ? 2.357 12.098 -11.491 1.00 90.25 113 ASP A O 1
ATOM 895 N N . LEU A 1 114 ? 4.382 12.403 -10.609 1.00 90.12 114 LEU A N 1
ATOM 896 C CA . LEU A 1 114 ? 3.914 12.639 -9.242 1.00 90.12 114 LEU A CA 1
ATOM 897 C C . LEU A 1 114 ? 3.031 13.886 -9.145 1.00 90.12 114 LEU A C 1
ATOM 899 O O . LEU A 1 114 ? 2.015 13.860 -8.449 1.00 90.12 114 LEU A O 1
ATOM 903 N N . ALA A 1 115 ? 3.391 14.963 -9.845 1.00 90.38 115 ALA A N 1
ATOM 904 C CA . ALA A 1 115 ? 2.642 16.216 -9.822 1.00 90.38 115 ALA A CA 1
ATOM 905 C C . ALA A 1 115 ? 1.221 16.069 -10.395 1.00 90.38 115 ALA A C 1
ATOM 907 O O . ALA A 1 115 ? 0.302 16.758 -9.952 1.00 90.38 115 ALA A O 1
ATOM 908 N N . VAL A 1 116 ? 1.036 15.167 -11.363 1.00 92.56 116 VAL A N 1
ATOM 909 C CA . VAL A 1 116 ? -0.251 14.945 -12.041 1.00 92.56 116 VAL A CA 1
ATOM 910 C C . VAL A 1 116 ? -1.008 13.751 -11.455 1.00 92.56 116 VAL A C 1
ATOM 912 O O . VAL A 1 116 ? -2.222 13.806 -11.275 1.00 92.56 116 VAL A O 1
ATOM 915 N N . ASN A 1 117 ? -0.294 12.676 -11.133 1.00 91.12 117 ASN A N 1
ATOM 916 C CA . ASN A 1 117 ? -0.833 11.365 -10.783 1.00 91.12 117 ASN A CA 1
ATOM 917 C C . ASN A 1 117 ? -0.433 10.910 -9.371 1.00 91.12 117 ASN A C 1
ATOM 919 O O . ASN A 1 117 ? -0.399 9.711 -9.098 1.00 91.12 117 ASN A O 1
ATOM 923 N N . GLY A 1 118 ? -0.153 11.838 -8.450 1.00 89.06 118 GLY A N 1
ATOM 924 C CA . GLY A 1 118 ? 0.336 11.541 -7.097 1.00 89.06 118 GLY A CA 1
ATOM 925 C C . GLY A 1 118 ? -0.517 10.552 -6.289 1.00 89.06 118 GLY A C 1
ATOM 926 O O . GLY A 1 118 ? 0.023 9.796 -5.482 1.00 89.06 118 GLY A O 1
ATOM 927 N N . TYR A 1 119 ? -1.825 10.458 -6.558 1.00 89.25 119 TYR A N 1
ATOM 928 C CA . TYR A 1 119 ? -2.708 9.450 -5.950 1.00 89.25 119 TYR A CA 1
ATOM 929 C C . TYR A 1 119 ? -2.265 8.004 -6.251 1.00 89.25 119 TYR A C 1
ATOM 931 O O . TYR A 1 119 ? -2.506 7.095 -5.461 1.00 89.25 119 TYR A O 1
ATOM 939 N N . ARG A 1 120 ? -1.535 7.778 -7.350 1.00 93.19 120 ARG A N 1
ATOM 940 C CA . ARG A 1 120 ? -0.974 6.470 -7.728 1.00 93.19 120 ARG A CA 1
ATOM 941 C C . ARG A 1 120 ? 0.326 6.148 -6.997 1.00 93.19 120 ARG A C 1
ATOM 943 O O . ARG A 1 120 ? 0.873 5.075 -7.209 1.00 93.19 120 ARG A O 1
ATOM 950 N N . TYR A 1 121 ? 0.835 7.041 -6.150 1.00 94.94 121 TYR A N 1
ATOM 951 C CA . TYR A 1 121 ? 2.154 6.909 -5.536 1.00 94.94 121 TYR A CA 1
ATOM 952 C C . TYR A 1 121 ? 2.093 6.834 -4.014 1.00 94.94 121 TYR A C 1
ATOM 954 O O . TYR A 1 121 ? 1.494 7.678 -3.344 1.00 94.94 121 TYR A O 1
ATOM 962 N N . LEU A 1 122 ? 2.695 5.792 -3.459 1.00 95.12 122 LEU A N 1
ATOM 963 C CA . LEU A 1 122 ? 2.678 5.450 -2.045 1.00 95.12 122 LEU A CA 1
ATOM 964 C C . LEU A 1 122 ? 4.095 5.577 -1.457 1.00 95.12 122 LEU A C 1
ATOM 966 O O . LEU A 1 122 ? 4.928 4.698 -1.700 1.00 95.12 122 LEU A O 1
ATOM 970 N N . PRO A 1 123 ? 4.397 6.640 -0.690 1.00 93.62 123 PRO A N 1
ATOM 971 C CA . PRO A 1 123 ? 5.684 6.779 -0.019 1.00 93.62 123 PRO A CA 1
ATOM 972 C C . PRO A 1 123 ? 5.710 6.012 1.312 1.00 93.62 123 PRO A C 1
ATOM 974 O O . PRO A 1 123 ? 4.857 6.200 2.181 1.00 93.62 123 PRO A O 1
ATOM 977 N N . PHE A 1 124 ? 6.735 5.184 1.502 1.00 93.12 124 PHE A N 1
ATOM 978 C CA . PHE A 1 124 ? 6.990 4.413 2.716 1.00 93.12 124 PHE A CA 1
ATOM 979 C C . PHE A 1 124 ? 8.363 4.771 3.291 1.00 93.12 124 PHE A C 1
ATOM 981 O O . PHE A 1 124 ? 9.404 4.342 2.798 1.00 93.12 124 PHE A O 1
ATOM 988 N N . VAL A 1 125 ? 8.364 5.569 4.360 1.00 90.00 125 VAL A N 1
ATOM 989 C CA . VAL A 1 125 ? 9.594 6.010 5.034 1.00 90.00 125 VAL A CA 1
ATOM 990 C C . VAL A 1 125 ? 10.115 4.926 5.980 1.00 90.00 125 VAL A C 1
ATOM 992 O O . VAL A 1 125 ? 9.369 4.411 6.809 1.00 90.00 125 VAL A O 1
ATOM 995 N N . HIS A 1 126 ? 11.401 4.607 5.880 1.00 87.25 126 HIS A N 1
ATOM 996 C CA . HIS A 1 126 ? 12.132 3.689 6.744 1.00 87.25 126 HIS A CA 1
ATOM 997 C C . HIS A 1 126 ? 13.390 4.377 7.295 1.00 87.25 126 HIS A C 1
ATOM 999 O O . HIS A 1 126 ? 14.158 4.991 6.551 1.00 87.25 126 HIS A O 1
ATOM 1005 N N . LEU A 1 127 ? 13.621 4.269 8.606 1.00 85.00 127 LEU A N 1
ATOM 1006 C CA . LEU A 1 127 ? 14.830 4.783 9.247 1.00 85.00 127 LEU A CA 1
ATOM 1007 C C . LEU A 1 127 ? 15.906 3.690 9.270 1.00 85.00 127 LEU A C 1
ATOM 1009 O O . LEU A 1 127 ? 15.921 2.848 10.165 1.00 85.00 127 LEU A O 1
ATOM 1013 N N . ALA A 1 128 ? 16.814 3.723 8.296 1.00 79.62 128 ALA A N 1
ATOM 1014 C CA . ALA A 1 128 ? 17.963 2.826 8.253 1.00 79.62 128 ALA A CA 1
ATOM 1015 C C . ALA A 1 128 ? 19.137 3.392 9.087 1.00 79.62 128 ALA A C 1
ATOM 1017 O O . ALA A 1 128 ? 19.208 4.606 9.303 1.00 79.62 128 ALA A O 1
ATOM 1018 N N . PRO A 1 129 ? 20.119 2.565 9.503 1.00 80.06 129 PRO A N 1
ATOM 1019 C CA . PRO A 1 129 ? 21.314 3.030 10.227 1.00 80.06 129 PRO A CA 1
ATOM 1020 C C . PRO A 1 129 ? 22.077 4.184 9.547 1.00 80.06 129 PRO A C 1
ATOM 1022 O O . PRO A 1 129 ? 22.681 5.025 10.205 1.00 80.06 129 PRO A O 1
ATOM 1025 N N . GLN A 1 130 ? 22.039 4.219 8.219 1.00 79.12 130 GLN A N 1
ATOM 1026 C CA . GLN A 1 130 ? 22.690 5.184 7.335 1.00 79.12 130 GLN A CA 1
ATOM 1027 C C . GLN A 1 130 ? 21.828 6.420 7.030 1.00 79.12 130 GLN A C 1
ATOM 1029 O O . GLN A 1 130 ? 22.270 7.298 6.292 1.00 79.12 130 GLN A O 1
ATOM 1034 N N . GLY A 1 131 ? 20.610 6.491 7.570 1.00 85.44 131 GLY A N 1
ATOM 1035 C CA . GLY A 1 131 ? 19.693 7.610 7.393 1.00 85.44 131 GLY A CA 1
ATOM 1036 C C . GLY A 1 131 ? 18.302 7.196 6.919 1.00 85.44 131 GLY A C 1
ATOM 1037 O O . GLY A 1 131 ? 17.954 6.018 6.836 1.00 85.44 131 GLY A O 1
ATOM 1038 N N . VAL A 1 132 ? 17.496 8.208 6.612 1.00 87.69 132 VAL A N 1
ATOM 1039 C CA . VAL A 1 132 ? 16.117 8.039 6.149 1.00 87.69 132 VAL A CA 1
ATOM 1040 C C . VAL A 1 132 ? 16.094 7.561 4.694 1.00 87.69 132 VAL A C 1
ATOM 1042 O O . VAL A 1 132 ? 16.748 8.141 3.826 1.00 87.69 132 VAL A O 1
ATOM 1045 N N . ARG A 1 133 ? 15.323 6.502 4.435 1.00 91.44 133 ARG A N 1
ATOM 1046 C CA . ARG A 1 133 ? 14.993 5.991 3.102 1.00 91.44 133 ARG A CA 1
ATOM 1047 C C . ARG A 1 133 ? 13.497 6.124 2.874 1.00 91.44 133 ARG A C 1
ATOM 1049 O O . ARG A 1 133 ? 12.724 5.588 3.662 1.00 91.44 133 ARG A O 1
ATOM 1056 N N . THR A 1 134 ? 13.090 6.769 1.793 1.00 93.00 134 THR A N 1
ATOM 1057 C CA . THR A 1 134 ? 11.691 6.802 1.363 1.00 93.00 134 THR A CA 1
ATOM 1058 C C . THR A 1 134 ? 11.523 5.862 0.187 1.00 93.00 134 THR A C 1
ATOM 1060 O O . THR A 1 134 ? 11.965 6.164 -0.914 1.00 93.00 134 THR A O 1
ATOM 1063 N N . TYR A 1 135 ? 10.914 4.703 0.418 1.00 95.44 135 TYR A N 1
ATOM 1064 C CA . TYR A 1 135 ? 10.558 3.776 -0.647 1.00 95.44 135 TYR A CA 1
ATOM 1065 C C . TYR A 1 135 ? 9.308 4.277 -1.360 1.00 95.44 135 TYR A C 1
ATOM 1067 O O . TYR A 1 135 ? 8.286 4.512 -0.715 1.00 95.44 135 TYR A O 1
ATOM 1075 N N . LEU A 1 136 ? 9.381 4.437 -2.677 1.00 95.81 136 LEU A N 1
ATOM 1076 C CA . LEU A 1 136 ? 8.261 4.920 -3.472 1.00 95.81 136 LEU A CA 1
ATOM 1077 C C . LEU A 1 136 ? 7.624 3.757 -4.222 1.00 95.81 136 LEU A C 1
ATOM 1079 O O . LEU A 1 136 ? 8.282 3.078 -5.007 1.00 95.81 136 LEU A O 1
ATOM 1083 N N . PHE A 1 137 ? 6.336 3.538 -3.993 1.00 96.62 137 PHE A N 1
ATOM 1084 C CA . PHE A 1 137 ? 5.565 2.509 -4.676 1.00 96.62 137 PHE A CA 1
ATOM 1085 C C . PHE A 1 137 ? 4.583 3.131 -5.658 1.00 96.62 137 PHE A C 1
ATOM 1087 O O . PHE A 1 137 ? 3.876 4.071 -5.305 1.00 96.62 137 PHE A O 1
ATOM 1094 N N . LYS A 1 138 ? 4.491 2.573 -6.863 1.00 96.19 138 LYS A N 1
ATOM 1095 C CA . LYS A 1 138 ? 3.427 2.867 -7.820 1.00 96.19 138 LYS A CA 1
ATOM 1096 C C . LYS A 1 138 ? 2.304 1.845 -7.664 1.00 96.19 138 LYS A C 1
ATOM 1098 O O . LYS A 1 138 ? 2.551 0.640 -7.702 1.00 96.19 138 LYS A O 1
ATOM 1103 N N . VAL A 1 139 ? 1.089 2.329 -7.447 1.00 97.25 139 VAL A N 1
ATOM 1104 C CA . VAL A 1 139 ? -0.135 1.531 -7.365 1.00 97.25 139 VAL A CA 1
ATOM 1105 C C . VAL A 1 139 ? -0.524 1.076 -8.767 1.00 97.25 139 VAL A C 1
ATOM 1107 O O . VAL A 1 139 ? -0.470 1.861 -9.712 1.00 97.25 139 VAL A O 1
ATOM 1110 N N . ILE A 1 140 ? -0.905 -0.192 -8.868 1.00 96.88 140 ILE A N 1
ATOM 1111 C CA . ILE A 1 140 ? -1.369 -0.858 -10.082 1.00 96.88 140 ILE A CA 1
ATOM 1112 C C . ILE A 1 140 ? -2.839 -1.210 -9.876 1.00 96.88 140 ILE A C 1
ATOM 1114 O O . ILE A 1 140 ? -3.173 -1.877 -8.894 1.00 96.88 140 ILE A O 1
ATOM 1118 N N . PHE A 1 141 ? -3.700 -0.802 -10.802 1.00 95.69 141 PHE A N 1
ATOM 1119 C CA . PHE A 1 141 ? -5.152 -0.988 -10.736 1.00 95.69 141 PHE A CA 1
ATOM 1120 C C . PHE A 1 141 ? -5.616 -2.184 -11.565 1.00 95.69 141 PHE A C 1
ATOM 1122 O O . PHE A 1 141 ? -6.601 -2.836 -11.221 1.00 95.69 141 PHE A O 1
ATOM 1129 N N . THR A 1 142 ? -4.891 -2.508 -12.638 1.00 95.81 142 THR A N 1
ATOM 1130 C CA . THR A 1 142 ? -5.209 -3.654 -13.500 1.00 95.81 142 THR A CA 1
ATOM 1131 C C . THR A 1 142 ? -3.977 -4.473 -13.868 1.00 95.81 142 THR A C 1
ATOM 1133 O O . THR A 1 142 ? -2.842 -3.997 -13.841 1.00 95.81 142 THR A O 1
ATOM 1136 N N . ARG A 1 1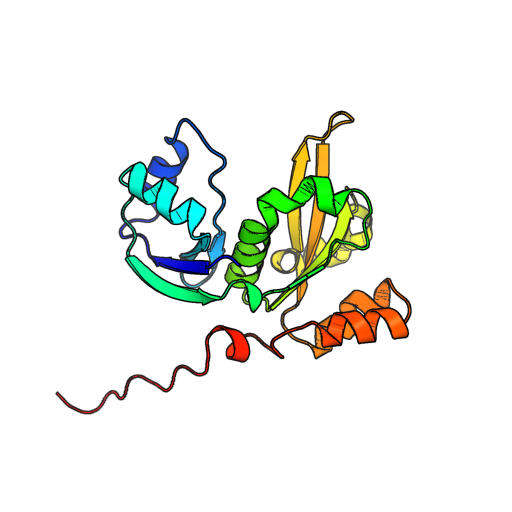43 ? -4.191 -5.737 -14.237 1.00 95.06 143 ARG A N 1
ATOM 1137 C CA . ARG A 1 143 ? -3.121 -6.618 -14.721 1.00 95.06 143 ARG A CA 1
ATOM 1138 C C . ARG A 1 143 ? -2.487 -6.102 -16.013 1.00 95.06 143 ARG A C 1
ATOM 1140 O O . ARG A 1 143 ? -1.278 -6.235 -16.169 1.00 95.06 143 ARG A O 1
ATOM 1147 N N . ASP A 1 144 ? -3.280 -5.524 -16.909 1.00 92.56 144 ASP A N 1
ATOM 1148 C CA . ASP A 1 144 ? -2.779 -4.991 -18.180 1.00 92.56 144 ASP A CA 1
ATOM 1149 C C . ASP A 1 144 ? -1.849 -3.795 -17.935 1.00 92.56 144 ASP A C 1
ATOM 1151 O O . ASP A 1 144 ? -0.735 -3.745 -18.454 1.00 92.56 144 ASP A O 1
ATOM 1155 N N . GLU A 1 145 ? -2.247 -2.898 -17.032 1.00 94.06 145 GLU A N 1
ATOM 1156 C CA . GLU A 1 145 ? -1.420 -1.777 -16.578 1.00 94.06 145 GLU A CA 1
ATOM 1157 C C . GLU A 1 145 ? -0.118 -2.240 -15.905 1.00 94.06 145 GLU A C 1
ATOM 1159 O O . GLU A 1 145 ? 0.920 -1.592 -16.046 1.00 94.06 145 GLU A O 1
ATOM 1164 N N . ALA A 1 146 ? -0.137 -3.368 -15.187 1.00 93.62 146 ALA A N 1
ATOM 1165 C CA . ALA A 1 146 ? 1.054 -3.898 -14.526 1.00 93.62 146 ALA A CA 1
ATOM 1166 C C . ALA A 1 146 ? 2.208 -4.132 -15.513 1.00 93.62 146 ALA A C 1
ATOM 1168 O O . ALA A 1 146 ? 3.361 -3.832 -15.195 1.00 93.62 146 ALA A O 1
ATOM 1169 N N . ALA A 1 147 ? 1.898 -4.630 -16.715 1.00 92.00 147 ALA A N 1
ATOM 1170 C CA . ALA A 1 147 ? 2.890 -4.860 -17.759 1.00 92.00 147 ALA A CA 1
ATOM 1171 C C . ALA A 1 147 ? 3.503 -3.545 -18.263 1.00 92.00 147 ALA A C 1
ATOM 1173 O O . ALA A 1 147 ? 4.712 -3.479 -18.479 1.00 92.00 147 ALA A O 1
ATOM 1174 N N . GLU A 1 148 ? 2.697 -2.490 -18.402 1.00 91.38 148 GLU A N 1
ATOM 1175 C CA . GLU A 1 148 ? 3.166 -1.162 -18.812 1.00 91.38 148 GLU A CA 1
ATOM 1176 C C . GLU A 1 148 ? 4.065 -0.532 -17.743 1.00 91.38 148 GLU A C 1
ATOM 1178 O O . GLU A 1 148 ? 5.175 -0.085 -18.042 1.00 91.38 148 GLU A O 1
ATOM 1183 N N . VAL A 1 149 ? 3.614 -0.548 -16.484 1.00 91.00 149 VAL A N 1
ATOM 1184 C CA . VAL A 1 149 ? 4.345 0.031 -15.350 1.00 91.00 149 VAL A CA 1
ATOM 1185 C C . VAL A 1 149 ? 5.683 -0.674 -15.148 1.00 91.00 149 VAL A C 1
ATOM 1187 O O . VAL A 1 149 ? 6.713 -0.014 -15.065 1.00 91.00 149 VAL A O 1
ATOM 1190 N N . MET A 1 150 ? 5.698 -2.007 -15.095 1.00 92.31 150 MET A N 1
ATOM 1191 C CA . MET A 1 150 ? 6.932 -2.765 -14.860 1.00 92.31 150 MET A CA 1
ATOM 1192 C C . MET A 1 150 ? 7.834 -2.807 -16.103 1.00 92.31 150 MET A C 1
ATOM 1194 O O . MET A 1 150 ? 9.061 -2.803 -15.981 1.00 92.31 150 MET A O 1
ATOM 1198 N N . GLY A 1 151 ? 7.245 -2.808 -17.303 1.00 89.88 151 GLY A N 1
ATOM 1199 C CA . GLY A 1 151 ? 7.955 -2.819 -18.585 1.00 89.88 151 GLY A CA 1
ATOM 1200 C C . GLY A 1 151 ? 8.812 -1.584 -18.841 1.00 89.88 151 GLY A C 1
ATOM 1201 O O . GLY A 1 151 ? 9.804 -1.674 -19.561 1.00 89.88 151 GLY A O 1
ATOM 1202 N N . ALA A 1 152 ? 8.497 -0.454 -18.204 1.00 85.94 152 ALA A N 1
ATOM 1203 C CA . ALA A 1 152 ? 9.339 0.740 -18.248 1.00 85.94 152 ALA A CA 1
ATOM 1204 C C . ALA A 1 152 ? 10.706 0.548 -17.557 1.00 85.94 152 ALA A C 1
ATOM 1206 O O . ALA A 1 152 ? 11.643 1.297 -17.831 1.00 85.94 152 ALA A O 1
ATOM 1207 N N . HIS A 1 153 ? 10.833 -0.457 -16.683 1.00 85.19 153 HIS A N 1
ATOM 1208 C CA . HIS A 1 153 ? 11.999 -0.637 -15.817 1.00 85.19 153 HIS A CA 1
ATOM 1209 C C . HIS A 1 153 ? 12.719 -1.983 -16.012 1.00 85.19 153 HIS A C 1
ATOM 1211 O O . HIS A 1 153 ? 13.910 -2.082 -15.713 1.00 85.19 153 HIS A O 1
ATOM 1217 N N . PHE A 1 154 ? 12.036 -3.020 -16.516 1.00 90.50 154 PHE A N 1
ATOM 1218 C CA . PHE A 1 154 ? 12.564 -4.390 -16.570 1.00 90.50 154 PHE A CA 1
ATOM 1219 C C . PHE A 1 154 ? 12.400 -5.057 -17.936 1.00 90.50 154 PHE A C 1
ATOM 1221 O O . PHE A 1 154 ? 11.585 -4.671 -18.769 1.00 90.50 154 PHE A O 1
ATOM 1228 N N . ALA A 1 155 ? 13.192 -6.110 -18.160 1.00 91.19 155 ALA A N 1
ATOM 1229 C CA . ALA A 1 155 ? 13.121 -6.905 -19.378 1.00 91.19 155 ALA A CA 1
ATOM 1230 C C . ALA A 1 155 ? 11.775 -7.659 -19.488 1.00 91.19 155 ALA A C 1
ATOM 1232 O O . ALA A 1 155 ? 11.304 -8.190 -18.478 1.00 91.19 155 ALA A O 1
ATOM 1233 N N . PRO A 1 156 ? 11.209 -7.821 -20.702 1.00 92.06 156 PRO A N 1
ATOM 1234 C CA . PRO A 1 156 ? 9.873 -8.395 -20.894 1.00 92.06 156 PRO A CA 1
ATOM 1235 C C . PRO A 1 156 ? 9.651 -9.762 -20.236 1.00 92.06 156 PRO A C 1
ATOM 1237 O O . PRO A 1 156 ? 8.605 -9.997 -19.651 1.00 92.06 156 PRO A O 1
ATOM 1240 N N . ALA A 1 157 ? 10.648 -10.652 -20.263 1.00 92.56 157 ALA A N 1
ATOM 1241 C CA . ALA A 1 157 ? 10.514 -11.989 -19.678 1.00 92.56 157 ALA A CA 1
ATOM 1242 C C . ALA A 1 157 ? 10.285 -11.966 -18.154 1.00 92.56 157 ALA A C 1
ATOM 1244 O O . ALA A 1 157 ? 9.540 -12.795 -17.638 1.00 92.56 157 ALA A O 1
ATOM 1245 N N . LEU A 1 158 ? 10.913 -11.019 -17.449 1.00 91.19 158 LEU A N 1
ATOM 1246 C CA . LEU A 1 158 ? 10.743 -10.848 -16.004 1.00 91.19 158 LEU A CA 1
ATOM 1247 C C . LEU A 1 158 ? 9.404 -10.176 -15.684 1.00 91.19 158 LEU A C 1
ATOM 1249 O O . LEU A 1 158 ? 8.723 -10.563 -14.740 1.00 91.19 158 LEU A O 1
ATOM 1253 N N . VAL A 1 159 ? 9.003 -9.206 -16.507 1.00 92.56 159 VAL A N 1
ATOM 1254 C CA . VAL A 1 159 ? 7.693 -8.551 -16.400 1.00 92.56 159 VAL A CA 1
ATOM 1255 C C . VAL A 1 159 ? 6.574 -9.573 -16.572 1.00 92.56 159 VAL A C 1
ATOM 1257 O O . VAL A 1 159 ? 5.692 -9.653 -15.725 1.00 92.56 159 VAL A O 1
ATOM 1260 N N . ASP A 1 160 ? 6.650 -10.420 -17.599 1.00 94.06 160 ASP A N 1
ATOM 1261 C CA . ASP A 1 160 ? 5.688 -11.501 -17.828 1.00 94.06 160 ASP A CA 1
ATOM 1262 C C . ASP A 1 160 ? 5.595 -12.454 -16.629 1.00 94.06 160 ASP A C 1
ATOM 1264 O O . ASP A 1 160 ? 4.508 -12.924 -16.286 1.00 94.06 160 ASP A O 1
ATOM 1268 N N . GLU A 1 161 ? 6.726 -12.759 -15.988 1.00 93.94 161 GLU A N 1
ATOM 1269 C CA . GLU A 1 161 ? 6.757 -13.579 -14.779 1.00 93.94 161 GLU A CA 1
ATOM 1270 C C . GLU A 1 161 ? 6.007 -12.903 -13.626 1.00 93.94 161 GLU A C 1
ATOM 1272 O O . GLU A 1 161 ? 5.128 -13.527 -13.032 1.00 93.94 161 GLU A O 1
ATOM 1277 N N . TRP A 1 162 ? 6.302 -11.637 -13.329 1.00 94.31 162 TRP A N 1
ATOM 1278 C CA . TRP A 1 162 ? 5.655 -10.895 -12.243 1.00 94.31 162 TRP A CA 1
ATOM 1279 C C . TRP A 1 162 ? 4.169 -10.644 -12.493 1.00 94.31 162 TRP A C 1
ATOM 1281 O O . TRP A 1 162 ? 3.351 -10.850 -11.598 1.00 94.31 162 TRP A O 1
ATOM 1291 N N . VAL A 1 163 ? 3.788 -10.288 -13.719 1.00 94.88 163 VAL A N 1
ATOM 1292 C CA . VAL A 1 163 ? 2.386 -10.080 -14.104 1.00 94.88 163 VAL A CA 1
ATOM 1293 C C . VAL A 1 163 ? 1.574 -11.366 -13.919 1.00 94.88 163 VAL A C 1
ATOM 1295 O O . VAL A 1 163 ? 0.443 -11.317 -13.434 1.00 94.88 163 VAL A O 1
ATOM 1298 N N . ARG A 1 164 ? 2.149 -12.542 -14.213 1.00 95.12 164 ARG A N 1
ATOM 1299 C CA . ARG A 1 164 ? 1.494 -13.843 -13.961 1.00 95.12 164 ARG A CA 1
ATOM 1300 C C . ARG A 1 164 ? 1.292 -14.153 -12.477 1.00 95.12 164 ARG A C 1
ATOM 1302 O O . ARG A 1 164 ? 0.450 -14.989 -12.160 1.00 95.12 164 ARG A O 1
ATOM 1309 N N . GLN A 1 165 ? 2.030 -13.505 -11.577 1.00 94.31 165 GLN A N 1
ATOM 1310 C CA . GLN A 1 165 ? 1.850 -13.663 -10.130 1.00 94.31 165 GLN A CA 1
ATOM 1311 C C . GLN A 1 165 ? 0.674 -12.839 -9.584 1.00 94.31 165 GLN A C 1
ATOM 1313 O O . GLN A 1 165 ? 0.295 -13.032 -8.425 1.00 94.31 165 GLN A O 1
ATOM 1318 N N . LEU A 1 166 ? 0.086 -11.938 -10.385 1.00 95.06 166 LEU A N 1
ATOM 1319 C CA . LEU A 1 166 ? -1.076 -11.151 -9.978 1.00 95.06 166 LEU A CA 1
ATOM 1320 C C . LEU A 1 166 ? -2.320 -12.045 -9.826 1.00 95.06 166 LEU A C 1
ATOM 1322 O O . LEU A 1 166 ? -2.806 -12.599 -10.820 1.00 95.06 166 LEU A O 1
ATOM 1326 N N . PRO A 1 167 ? -2.880 -12.162 -8.608 1.00 93.12 167 PRO A N 1
ATOM 1327 C CA . PRO A 1 167 ? -3.959 -13.101 -8.301 1.00 93.12 167 PRO A CA 1
ATOM 1328 C C . PRO A 1 167 ? -5.295 -12.698 -8.935 1.00 93.12 167 PRO A C 1
ATOM 1330 O O . PRO A 1 167 ? -6.158 -13.544 -9.151 1.00 93.12 167 PRO A O 1
ATOM 1333 N N . VAL A 1 168 ? -5.455 -11.416 -9.261 1.00 93.19 168 VAL A N 1
ATOM 1334 C CA . VAL A 1 168 ? -6.664 -10.831 -9.844 1.00 93.19 168 VAL A CA 1
ATOM 1335 C C . VAL A 1 168 ? -6.304 -10.019 -11.087 1.00 93.19 168 VAL A C 1
ATOM 1337 O O . VAL A 1 168 ? -5.143 -9.655 -11.285 1.00 93.19 168 VAL A O 1
ATOM 1340 N N . ALA A 1 169 ? -7.289 -9.783 -11.953 1.00 92.69 169 ALA A N 1
ATOM 1341 C CA . ALA A 1 169 ? -7.123 -8.919 -13.122 1.00 92.69 169 ALA A CA 1
ATOM 1342 C C . ALA A 1 169 ? -7.398 -7.442 -12.795 1.00 92.69 169 ALA A C 1
ATOM 1344 O O . ALA A 1 169 ? -6.763 -6.566 -13.374 1.00 92.69 169 ALA A O 1
ATOM 1345 N N . ASP A 1 170 ? -8.316 -7.194 -11.862 1.00 93.31 170 ASP A N 1
ATOM 1346 C CA . ASP A 1 170 ? -8.802 -5.880 -11.451 1.00 93.31 170 ASP A CA 1
ATOM 1347 C C . ASP A 1 170 ? -9.435 -5.966 -10.045 1.00 93.31 170 ASP A C 1
ATOM 1349 O O . ASP A 1 170 ? -9.459 -7.031 -9.409 1.00 93.31 170 ASP A O 1
ATOM 1353 N N . LEU A 1 171 ? -9.949 -4.833 -9.564 1.00 90.94 171 LEU A N 1
ATOM 1354 C CA . LEU A 1 171 ? -10.543 -4.684 -8.238 1.00 90.94 171 LEU A CA 1
ATOM 1355 C C . LEU A 1 171 ? -11.765 -5.588 -7.996 1.00 90.94 171 LEU A C 1
ATOM 1357 O O . LEU A 1 171 ? -11.992 -6.028 -6.865 1.00 90.94 171 LEU A O 1
ATOM 1361 N N . THR A 1 172 ? -12.525 -5.934 -9.040 1.00 89.50 172 THR A N 1
ATOM 1362 C CA . THR A 1 172 ? -13.687 -6.832 -8.916 1.00 89.50 172 THR A CA 1
ATOM 1363 C C . THR A 1 172 ? -13.259 -8.235 -8.499 1.00 89.50 172 THR A C 1
ATOM 1365 O O . THR A 1 172 ? -13.985 -8.923 -7.788 1.00 89.50 172 THR A O 1
ATOM 1368 N N . GLY A 1 173 ? -12.035 -8.653 -8.834 1.00 83.56 173 GLY A N 1
ATOM 1369 C CA . GLY A 1 173 ? -11.461 -9.900 -8.329 1.00 83.56 173 GLY A CA 1
ATOM 1370 C C . GLY A 1 173 ? -11.154 -9.873 -6.825 1.00 83.56 173 GLY A C 1
ATOM 1371 O O . GLY A 1 173 ? -11.031 -10.929 -6.202 1.00 83.56 173 GLY A O 1
ATOM 1372 N N . ILE A 1 174 ? -11.038 -8.686 -6.221 1.00 84.62 174 ILE A N 1
ATOM 1373 C CA . ILE A 1 174 ? -10.769 -8.506 -4.790 1.00 84.62 174 ILE A CA 1
ATOM 1374 C C . ILE A 1 174 ? -12.074 -8.436 -4.010 1.00 84.62 174 ILE A C 1
ATOM 1376 O O . ILE A 1 174 ? -12.280 -9.249 -3.108 1.00 84.62 174 ILE A O 1
ATOM 1380 N N . PHE A 1 175 ? -12.950 -7.504 -4.377 1.00 84.19 175 PHE A N 1
ATOM 1381 C CA . PHE A 1 175 ? -14.205 -7.259 -3.671 1.00 84.19 175 PHE A CA 1
ATOM 1382 C C . PHE A 1 175 ? -15.345 -8.168 -4.155 1.00 84.19 175 PHE A C 1
ATOM 1384 O O . PHE A 1 175 ? -16.340 -8.324 -3.459 1.00 84.19 175 PHE A O 1
ATOM 1391 N N . GLY A 1 176 ? -15.192 -8.852 -5.285 1.00 77.62 176 GLY A N 1
ATOM 1392 C CA . GLY A 1 176 ? -16.298 -9.540 -5.942 1.00 77.62 176 GLY A CA 1
ATOM 1393 C C . GLY A 1 176 ? -17.197 -8.565 -6.701 1.00 77.62 176 GLY A C 1
ATOM 1394 O O . GLY A 1 176 ? -17.071 -7.345 -6.592 1.00 77.62 176 GLY A O 1
ATOM 1395 N N . VAL A 1 177 ? -18.119 -9.124 -7.479 1.00 63.59 177 VAL A N 1
ATOM 1396 C CA . VAL A 1 177 ? -19.321 -8.398 -7.883 1.00 63.59 177 VAL A CA 1
ATOM 1397 C C . VAL A 1 177 ? -20.177 -8.329 -6.623 1.00 63.59 177 VAL A C 1
ATOM 1399 O O . VAL A 1 177 ? -20.482 -9.377 -6.051 1.00 63.59 177 VAL A O 1
ATOM 1402 N N . ASP A 1 178 ? -20.522 -7.131 -6.149 1.00 50.09 178 ASP A N 1
ATOM 1403 C CA . ASP A 1 178 ? -21.674 -7.010 -5.258 1.00 50.09 178 ASP A CA 1
ATOM 1404 C C . ASP A 1 178 ? -22.874 -7.451 -6.103 1.00 50.09 178 ASP A C 1
ATOM 1406 O O . ASP A 1 178 ? -23.441 -6.659 -6.857 1.00 50.09 178 ASP A O 1
ATOM 1410 N N . ASP A 1 179 ? -23.202 -8.746 -6.050 1.00 36.59 179 ASP A N 1
ATOM 1411 C CA . ASP A 1 179 ? -24.514 -9.237 -6.441 1.00 36.59 179 ASP A CA 1
ATOM 1412 C C . ASP A 1 179 ? -25.473 -8.445 -5.566 1.00 36.59 179 ASP A C 1
ATOM 1414 O O . ASP A 1 179 ? -25.568 -8.657 -4.355 1.00 36.59 179 ASP A O 1
ATOM 1418 N N . SER A 1 180 ? -26.032 -7.406 -6.177 1.00 39.41 180 SER A N 1
ATOM 1419 C CA . SER A 1 180 ? -26.843 -6.386 -5.549 1.00 39.41 180 SER A CA 1
ATOM 1420 C C . SER A 1 180 ? -27.739 -7.002 -4.492 1.00 39.41 180 SER A C 1
ATOM 1422 O O . SER A 1 180 ? -28.448 -7.968 -4.776 1.00 39.41 180 SER A O 1
ATOM 1424 N N . ILE A 1 181 ? -27.724 -6.385 -3.310 1.00 41.78 181 ILE A N 1
ATOM 1425 C CA . ILE A 1 181 ? -28.837 -6.378 -2.366 1.00 41.78 181 ILE A CA 1
ATOM 1426 C C . ILE A 1 181 ? -30.118 -6.411 -3.195 1.00 41.78 181 ILE A C 1
ATOM 1428 O O . ILE A 1 181 ? -30.440 -5.438 -3.885 1.00 41.78 181 ILE A O 1
ATOM 1432 N N . ASP A 1 182 ? -30.785 -7.559 -3.171 1.00 33.03 182 ASP A N 1
ATOM 1433 C CA . ASP A 1 182 ? -32.111 -7.719 -3.727 1.00 33.03 182 ASP A CA 1
ATOM 1434 C C . ASP A 1 182 ? -32.999 -6.811 -2.870 1.00 33.03 182 ASP A C 1
ATOM 1436 O O . ASP A 1 182 ? -33.451 -7.166 -1.783 1.00 33.03 182 ASP A O 1
ATOM 1440 N N . ASN A 1 183 ? -33.158 -5.563 -3.313 1.00 43.50 183 ASN A N 1
ATOM 1441 C CA . ASN A 1 183 ? -34.192 -4.654 -2.844 1.00 43.50 183 ASN A CA 1
ATOM 1442 C C . ASN A 1 183 ? -35.529 -5.164 -3.388 1.00 43.50 183 ASN A C 1
ATOM 1444 O O . ASN A 1 183 ? -36.196 -4.493 -4.171 1.00 43.50 183 ASN A O 1
ATOM 1448 N N . THR A 1 184 ? -35.901 -6.367 -2.968 1.00 39.53 184 THR A N 1
ATOM 1449 C CA . THR A 1 184 ? -37.244 -6.903 -3.075 1.00 39.53 184 THR A CA 1
ATOM 1450 C C . THR A 1 184 ? -37.408 -8.004 -2.032 1.00 39.53 184 THR A C 1
ATOM 1452 O O . THR A 1 184 ? -36.777 -9.050 -2.115 1.00 39.53 184 THR A O 1
ATOM 1455 N N . ASP A 1 185 ? -38.298 -7.717 -1.081 1.00 35.28 185 ASP A N 1
ATOM 1456 C CA . ASP A 1 185 ? -38.986 -8.624 -0.155 1.00 35.28 185 ASP A CA 1
ATOM 1457 C C . ASP A 1 185 ? -38.519 -8.693 1.323 1.00 35.28 185 ASP A C 1
ATOM 1459 O O . ASP A 1 185 ? -37.731 -9.544 1.731 1.00 35.28 185 ASP A O 1
ATOM 1463 N N . ILE A 1 186 ? -39.258 -7.879 2.110 1.00 37.50 186 ILE A N 1
ATOM 1464 C CA . ILE A 1 186 ? -39.697 -7.974 3.530 1.00 37.50 186 ILE A CA 1
ATOM 1465 C C . ILE A 1 186 ? -38.988 -7.059 4.538 1.00 37.50 186 ILE A C 1
ATOM 1467 O O . ILE A 1 186 ? -37.860 -7.361 4.980 1.00 37.50 186 ILE A O 1
#